Protein AF-A0AAV0QSY6-F1 (afdb_monomer)

Radius of gyration: 33.74 Å; Cα contacts (8 Å, |Δi|>4): 47; chains: 1; bounding box: 99×54×104 Å

Structure (mmCIF, N/CA/C/O backbone):
data_AF-A0AAV0QSY6-F1
#
_entry.id   AF-A0AAV0QSY6-F1
#
loop_
_atom_site.group_PDB
_atom_site.id
_atom_site.type_symbol
_atom_site.label_atom_id
_atom_site.label_alt_id
_atom_site.label_comp_id
_atom_site.label_asym_id
_atom_site.label_entity_id
_atom_site.label_seq_id
_atom_site.pdbx_PDB_ins_code
_atom_site.Cartn_x
_atom_site.Cartn_y
_atom_site.Cartn_z
_atom_site.occupancy
_atom_site.B_iso_or_equiv
_atom_site.auth_seq_id
_atom_site.auth_comp_id
_atom_site.auth_asym_id
_atom_site.auth_atom_id
_atom_site.pdbx_PDB_model_num
ATOM 1 N N . ARG A 1 1 ? 45.189 29.441 13.895 1.00 45.97 1 ARG A N 1
ATOM 2 C CA . ARG A 1 1 ? 44.324 30.579 13.494 1.00 45.97 1 ARG A CA 1
ATOM 3 C C . ARG A 1 1 ? 44.178 30.571 11.975 1.00 45.97 1 ARG A C 1
ATOM 5 O O . ARG A 1 1 ? 44.891 31.308 11.322 1.00 45.97 1 ARG A O 1
ATOM 12 N N . ILE A 1 2 ? 43.287 29.742 11.427 1.00 38.53 2 ILE A N 1
ATOM 13 C CA . ILE A 1 2 ? 42.734 29.913 10.075 1.00 38.53 2 ILE A CA 1
ATOM 14 C C . ILE A 1 2 ? 41.266 29.503 10.192 1.00 38.53 2 ILE A C 1
ATOM 16 O O . ILE A 1 2 ? 40.951 28.345 10.442 1.00 38.53 2 ILE A O 1
ATOM 20 N N . ARG A 1 3 ? 40.391 30.505 10.147 1.00 40.16 3 ARG A N 1
ATOM 21 C CA . ARG A 1 3 ? 38.952 30.345 9.957 1.00 40.16 3 ARG A CA 1
ATOM 22 C C . ARG A 1 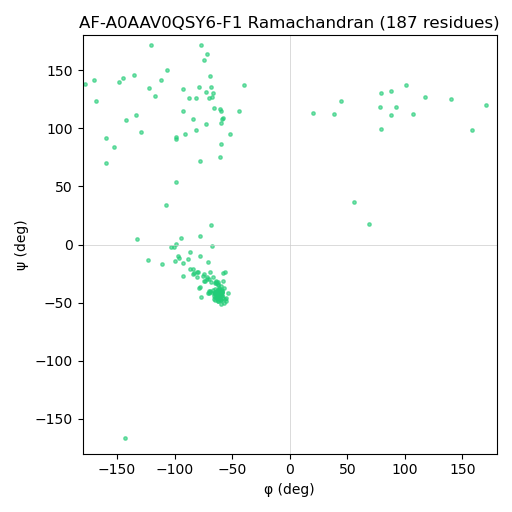3 ? 38.748 30.182 8.455 1.00 40.16 3 ARG A C 1
ATOM 24 O O . ARG A 1 3 ? 39.190 31.056 7.717 1.00 40.16 3 ARG A O 1
ATOM 31 N N . SER A 1 4 ? 38.077 29.125 8.019 1.00 37.97 4 SER A N 1
ATOM 32 C CA . SER A 1 4 ? 37.415 29.136 6.717 1.00 37.97 4 SER A CA 1
ATOM 33 C C . SER A 1 4 ? 36.016 28.574 6.897 1.00 37.97 4 SER A C 1
ATOM 35 O O . SER A 1 4 ? 35.832 27.418 7.271 1.00 37.97 4 SER A O 1
ATOM 37 N N . SER A 1 5 ? 35.047 29.467 6.745 1.00 38.69 5 SER A N 1
ATOM 38 C CA . SER A 1 5 ? 33.622 29.193 6.793 1.00 38.69 5 SER A CA 1
ATOM 39 C C . SER A 1 5 ? 33.211 28.350 5.591 1.00 38.69 5 SER A C 1
ATOM 41 O O . SER A 1 5 ? 33.415 28.768 4.456 1.00 38.69 5 SER A O 1
ATOM 43 N N . VAL A 1 6 ? 32.539 27.227 5.833 1.00 38.81 6 VAL A N 1
ATOM 44 C CA . VAL A 1 6 ? 31.631 26.632 4.847 1.00 38.81 6 VAL A CA 1
ATOM 45 C C . VAL A 1 6 ? 30.227 27.069 5.246 1.00 38.81 6 VAL A C 1
ATOM 47 O O . VAL A 1 6 ? 29.586 26.462 6.097 1.00 38.81 6 VAL A O 1
ATOM 50 N N . VAL A 1 7 ? 29.780 28.188 4.674 1.00 40.38 7 VAL A N 1
ATOM 51 C CA . VAL A 1 7 ? 28.363 28.557 4.641 1.00 40.38 7 VAL A CA 1
ATOM 52 C C . VAL A 1 7 ? 27.814 27.970 3.347 1.00 40.38 7 VAL A C 1
ATOM 54 O O . VAL A 1 7 ? 27.953 28.570 2.285 1.00 40.38 7 VAL A O 1
ATOM 57 N N . ALA A 1 8 ? 27.232 26.776 3.417 1.00 39.66 8 ALA A N 1
ATOM 58 C CA . ALA A 1 8 ? 26.375 26.287 2.347 1.00 39.66 8 ALA A CA 1
ATOM 59 C C . ALA A 1 8 ? 24.991 26.909 2.556 1.00 39.66 8 ALA A C 1
ATOM 61 O O . ALA A 1 8 ? 24.211 26.489 3.409 1.00 39.66 8 ALA A O 1
ATOM 62 N N . VAL A 1 9 ? 24.745 27.985 1.814 1.00 41.19 9 VAL A N 1
ATOM 63 C CA . VAL A 1 9 ? 23.447 28.643 1.687 1.00 41.19 9 VAL A CA 1
ATOM 64 C C . VAL A 1 9 ? 22.455 27.630 1.120 1.00 41.19 9 VAL A C 1
ATOM 66 O O . VAL A 1 9 ? 22.595 27.188 -0.020 1.00 41.19 9 VAL A O 1
ATOM 69 N N . LEU A 1 10 ? 21.445 27.278 1.919 1.00 43.09 10 LEU A N 1
ATOM 70 C CA . LEU A 1 10 ? 20.215 26.681 1.415 1.00 43.09 10 LEU A CA 1
ATOM 71 C C . LEU A 1 10 ? 19.604 27.656 0.406 1.00 43.09 10 LEU A C 1
ATOM 73 O O . LEU A 1 10 ? 19.107 28.716 0.784 1.00 43.09 10 LEU A O 1
ATOM 77 N N . SER A 1 11 ? 19.651 27.300 -0.874 1.00 38.78 11 SER A N 1
ATOM 78 C CA . SER A 1 11 ? 18.829 27.956 -1.887 1.00 38.78 11 SER A CA 1
ATOM 79 C C . SER A 1 11 ? 17.468 27.251 -1.944 1.00 38.78 11 SER A C 1
ATOM 81 O O . SER A 1 11 ? 17.439 26.028 -2.094 1.00 38.78 11 SER A O 1
ATOM 83 N N . PRO A 1 12 ? 16.344 27.976 -1.808 1.00 47.22 12 PRO A N 1
ATOM 84 C CA . PRO A 1 12 ? 15.006 27.408 -1.933 1.00 47.22 12 PRO A CA 1
ATOM 85 C C . PRO A 1 12 ? 14.742 26.935 -3.366 1.00 47.22 12 PRO A C 1
ATOM 87 O O . PRO A 1 12 ? 14.942 27.685 -4.321 1.00 47.22 12 PRO A O 1
ATOM 90 N N . VAL A 1 13 ? 14.265 25.700 -3.517 1.00 45.66 13 VAL A N 1
ATOM 91 C CA . VAL A 1 13 ? 13.789 25.175 -4.802 1.00 45.66 13 VAL A CA 1
ATOM 92 C C . VAL A 1 13 ? 12.469 25.882 -5.165 1.00 45.66 13 VAL A C 1
ATOM 94 O O . VAL A 1 13 ? 11.553 25.900 -4.341 1.00 45.66 13 VAL A O 1
ATOM 97 N N . PRO A 1 14 ? 12.344 26.494 -6.358 1.00 43.00 14 PRO A N 1
ATOM 98 C CA . PRO A 1 14 ? 11.154 27.247 -6.749 1.00 43.00 14 PRO A CA 1
ATOM 99 C C . PRO A 1 14 ? 9.949 26.336 -7.048 1.00 43.00 14 PRO A C 1
ATOM 101 O O . PRO A 1 14 ? 10.029 25.399 -7.841 1.00 43.00 14 PRO A O 1
ATOM 104 N N . ALA A 1 15 ? 8.799 26.678 -6.461 1.00 52.50 15 ALA A N 1
ATOM 105 C CA . ALA A 1 15 ? 7.538 25.923 -6.448 1.00 52.50 15 ALA A CA 1
ATOM 106 C C . ALA A 1 15 ? 6.786 25.802 -7.799 1.00 52.50 15 ALA A C 1
ATOM 108 O O . ALA A 1 15 ? 5.607 25.464 -7.816 1.00 52.50 15 ALA A O 1
ATOM 109 N N . HIS A 1 16 ? 7.433 26.058 -8.941 1.00 42.91 16 HIS A N 1
ATOM 110 C CA . HIS A 1 16 ? 6.800 25.957 -10.267 1.00 42.91 16 HIS A CA 1
ATOM 111 C C . HIS A 1 16 ? 7.136 24.644 -11.005 1.00 42.91 16 HIS A C 1
ATOM 113 O O . HIS A 1 16 ? 6.471 24.284 -11.974 1.00 42.91 16 HIS A O 1
ATOM 119 N N . ILE A 1 17 ? 8.142 23.890 -10.545 1.00 46.03 17 ILE A N 1
ATOM 120 C CA . ILE A 1 17 ? 8.562 22.627 -11.186 1.00 46.03 17 ILE A CA 1
ATOM 121 C C . ILE A 1 17 ? 7.705 21.430 -10.724 1.00 46.03 17 ILE A C 1
ATOM 123 O O . ILE A 1 17 ? 7.573 20.445 -11.451 1.00 46.03 17 ILE A O 1
ATOM 127 N N . GLU A 1 18 ? 7.041 21.525 -9.568 1.00 45.75 18 GLU A N 1
ATOM 128 C CA . GLU A 1 18 ? 6.215 20.436 -9.021 1.00 45.75 18 GLU A CA 1
ATOM 129 C C . GLU A 1 18 ? 4.879 20.269 -9.775 1.00 45.75 18 GLU A C 1
ATOM 131 O O . GLU A 1 18 ? 4.398 19.153 -9.961 1.00 45.75 18 GLU A O 1
ATOM 136 N N . GLN A 1 19 ? 4.306 21.358 -10.307 1.00 41.75 19 GLN A N 1
ATOM 137 C CA . GLN A 1 19 ? 3.017 21.309 -11.013 1.00 41.75 19 GLN A CA 1
ATOM 138 C C . GLN A 1 19 ? 3.131 20.681 -12.419 1.00 41.75 19 GLN A C 1
ATOM 140 O O . GLN A 1 19 ? 2.171 20.101 -12.928 1.00 41.75 19 GLN A O 1
ATOM 145 N N . GLN A 1 20 ? 4.316 20.740 -13.041 1.00 36.66 20 GLN A N 1
ATOM 146 C CA . GLN A 1 20 ? 4.575 20.133 -14.354 1.00 36.66 20 GLN A CA 1
ATOM 147 C C . GLN A 1 20 ? 4.859 18.626 -14.279 1.00 36.66 20 GLN A C 1
ATOM 149 O O . GLN A 1 20 ? 4.593 17.905 -15.241 1.00 36.66 20 GLN A O 1
ATOM 154 N N . ARG A 1 21 ? 5.313 18.116 -13.126 1.00 43.03 21 ARG A N 1
ATOM 155 C CA . ARG A 1 21 ? 5.517 16.671 -12.912 1.00 43.03 21 ARG A CA 1
ATOM 156 C C . ARG A 1 21 ? 4.202 15.901 -12.795 1.00 43.03 21 ARG A C 1
ATOM 158 O O . ARG A 1 21 ? 4.147 14.739 -13.185 1.00 43.03 21 ARG A O 1
ATOM 165 N N . GLN A 1 22 ? 3.136 16.556 -12.333 1.00 41.12 22 GLN A N 1
ATOM 166 C CA . GLN A 1 22 ? 1.830 15.920 -12.155 1.00 41.12 22 GLN A CA 1
ATOM 167 C C . GLN A 1 22 ? 1.000 15.853 -13.450 1.00 41.12 22 GLN A C 1
ATOM 169 O O . GLN A 1 22 ? 0.175 14.958 -13.590 1.00 41.12 22 GLN A O 1
ATOM 174 N N . CYS A 1 23 ? 1.245 16.745 -14.421 1.00 32.78 23 CYS A N 1
ATOM 175 C CA . CYS A 1 23 ? 0.519 16.750 -15.700 1.00 32.78 23 CYS A CA 1
ATOM 176 C C . CYS A 1 23 ? 1.196 15.942 -16.823 1.00 32.78 23 CYS A C 1
ATOM 178 O O . CYS A 1 23 ? 0.495 15.445 -17.704 1.00 32.78 23 CYS A O 1
ATOM 180 N N . SER A 1 24 ? 2.526 15.779 -16.815 1.00 32.78 24 SER A N 1
ATOM 181 C CA . SER A 1 24 ? 3.231 15.091 -17.915 1.00 32.78 24 SER A CA 1
ATOM 182 C C . SER A 1 24 ? 3.179 13.562 -17.856 1.00 32.78 24 SER A C 1
ATOM 184 O O . SER A 1 24 ? 3.280 12.925 -18.901 1.00 32.78 24 SER A O 1
ATOM 186 N N . CYS A 1 25 ? 2.966 12.948 -16.686 1.00 31.86 25 CYS A N 1
ATOM 187 C CA . CYS A 1 25 ? 2.824 11.485 -16.609 1.00 31.86 25 CYS A CA 1
ATOM 188 C C . CYS A 1 25 ? 1.519 10.976 -17.245 1.00 31.86 25 CYS A C 1
ATOM 190 O O . CYS A 1 25 ? 1.458 9.831 -17.679 1.00 31.86 25 CYS A O 1
ATOM 192 N N . SER A 1 26 ? 0.491 11.822 -17.343 1.00 36.53 26 SER A N 1
ATOM 193 C CA . SER A 1 26 ? -0.851 11.392 -17.746 1.00 36.53 26 SER A CA 1
ATOM 194 C C . SER A 1 26 ? -1.090 11.367 -19.262 1.00 36.53 26 SER A C 1
ATOM 196 O O . SER A 1 26 ? -2.157 10.932 -19.676 1.00 36.53 26 SER A O 1
ATOM 198 N N . ARG A 1 27 ? -0.155 11.847 -20.104 1.00 35.41 27 ARG A N 1
ATOM 199 C CA . ARG A 1 27 ? -0.394 11.993 -21.562 1.00 35.41 27 ARG A CA 1
ATOM 200 C C . ARG A 1 27 ? 0.377 11.050 -22.489 1.00 35.41 27 ARG A C 1
ATOM 202 O O . ARG A 1 27 ? -0.047 10.915 -23.628 1.00 35.41 27 ARG A O 1
ATOM 209 N N . SER A 1 28 ? 1.451 10.391 -22.050 1.00 34.25 28 SER A N 1
ATOM 210 C CA . SER A 1 28 ? 2.259 9.527 -22.944 1.00 34.25 28 SER A CA 1
ATOM 211 C C . SER A 1 28 ? 2.037 8.021 -22.779 1.00 34.25 28 SER A C 1
ATOM 213 O O . SER A 1 28 ? 2.624 7.246 -23.521 1.00 34.25 28 SER A O 1
ATOM 215 N N . LEU A 1 29 ? 1.188 7.588 -21.847 1.00 43.16 29 LEU A N 1
ATOM 216 C CA . LEU A 1 29 ? 0.913 6.170 -21.561 1.00 43.16 29 LEU A CA 1
ATOM 217 C C . LEU A 1 29 ? -0.476 5.742 -22.065 1.00 43.16 29 LEU A C 1
ATOM 219 O O . LEU A 1 29 ? -1.173 4.962 -21.426 1.00 43.16 29 LEU A O 1
ATOM 223 N N . GLY A 1 30 ? -0.906 6.318 -23.188 1.00 38.16 30 GLY A N 1
ATOM 224 C CA . GLY A 1 30 ? -2.287 6.229 -23.652 1.00 38.16 30 GLY A CA 1
ATOM 225 C C . GLY A 1 30 ? -2.651 5.011 -24.497 1.00 38.16 30 GLY A C 1
ATOM 226 O O . GLY A 1 30 ? -3.834 4.729 -24.576 1.00 38.16 30 GLY A O 1
ATOM 227 N N . GLU A 1 31 ? -1.713 4.299 -25.135 1.00 43.22 31 GLU A N 1
ATOM 228 C CA . GLU A 1 31 ? -2.116 3.514 -26.324 1.00 43.22 31 GLU A CA 1
ATOM 229 C C . GLU A 1 31 ? -1.623 2.055 -26.399 1.00 43.22 31 GLU A C 1
ATOM 231 O O . GLU A 1 31 ? -1.940 1.379 -27.369 1.00 43.22 31 GLU A O 1
ATOM 236 N N . ASP A 1 32 ? -0.939 1.513 -25.380 1.00 44.59 32 ASP A N 1
ATOM 237 C CA . ASP A 1 32 ? -0.440 0.115 -25.434 1.00 44.59 32 ASP A CA 1
ATOM 238 C C . ASP A 1 32 ? -0.931 -0.799 -24.287 1.00 44.59 32 ASP A C 1
ATOM 240 O O . ASP A 1 32 ? -0.853 -2.027 -24.357 1.00 44.59 32 ASP A O 1
ATOM 244 N N . TRP A 1 33 ? -1.505 -0.235 -23.218 1.00 42.28 33 TRP A N 1
ATOM 245 C CA . TRP A 1 33 ? -1.900 -1.018 -22.036 1.00 42.28 33 TRP A CA 1
ATOM 246 C C . TRP A 1 33 ? -3.282 -1.693 -22.166 1.00 42.28 33 TRP A C 1
ATOM 248 O O . TRP A 1 33 ? -3.511 -2.741 -21.552 1.00 42.28 33 TRP A O 1
ATOM 258 N N . GLU A 1 34 ? -4.188 -1.156 -22.995 1.00 43.25 34 GLU A N 1
ATOM 259 C CA . GLU A 1 34 ? -5.492 -1.781 -23.283 1.00 43.25 34 GLU A CA 1
ATOM 260 C C . GLU A 1 34 ? -5.332 -3.072 -24.104 1.00 43.25 34 GLU A C 1
ATOM 262 O O . GLU A 1 34 ? -5.956 -4.084 -23.781 1.00 43.25 34 GLU A O 1
ATOM 267 N N . SER A 1 35 ? -4.414 -3.092 -25.079 1.00 37.94 35 SER A N 1
ATOM 268 C CA . SER A 1 35 ? -4.101 -4.286 -25.886 1.00 37.94 35 SER A CA 1
ATOM 269 C C . SER A 1 35 ? -3.541 -5.438 -25.052 1.00 37.94 35 SER A C 1
ATOM 271 O O . SER A 1 35 ? -3.835 -6.607 -25.307 1.00 37.94 35 SER A O 1
ATOM 273 N N . ARG A 1 36 ? -2.755 -5.127 -24.018 1.00 44.03 36 ARG A N 1
ATOM 274 C CA . ARG A 1 36 ? -2.167 -6.138 -23.127 1.00 44.03 36 ARG A CA 1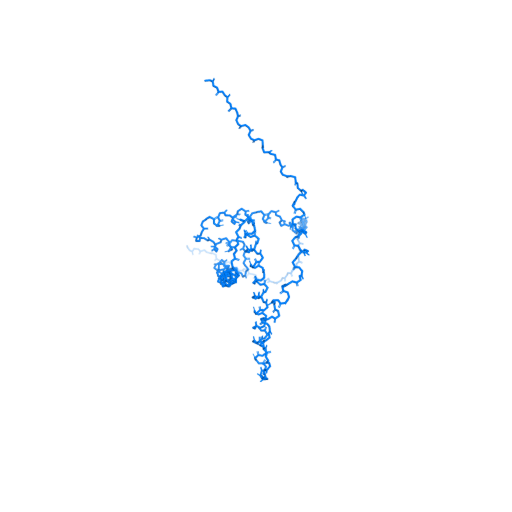
ATOM 275 C C . ARG A 1 36 ? -3.154 -6.635 -22.066 1.00 44.03 36 ARG A C 1
ATOM 277 O O . ARG A 1 36 ? -3.076 -7.789 -21.656 1.00 44.03 36 ARG A O 1
ATOM 284 N N . SER A 1 37 ? -4.116 -5.792 -21.687 1.00 42.97 37 SER A N 1
ATOM 285 C CA . SER A 1 37 ? -5.226 -6.150 -20.791 1.00 42.97 37 SER A CA 1
ATOM 286 C C . SER A 1 37 ? -6.251 -7.069 -21.464 1.00 42.97 37 SER A C 1
ATOM 288 O O . SER A 1 37 ? -6.844 -7.914 -20.797 1.00 42.97 37 SER A O 1
ATOM 290 N N . PHE A 1 38 ? -6.424 -6.965 -22.787 1.00 32.88 38 PHE A N 1
ATOM 291 C CA . PHE A 1 38 ? -7.363 -7.803 -23.543 1.00 32.88 38 PHE A CA 1
ATOM 292 C C . PHE A 1 38 ? -6.988 -9.295 -23.505 1.00 32.88 38 PHE A C 1
ATOM 294 O O . PHE A 1 38 ? -7.858 -10.158 -23.447 1.00 32.88 38 PHE A O 1
ATOM 301 N N . LYS A 1 39 ? -5.688 -9.614 -23.442 1.00 37.09 39 LYS A N 1
ATOM 302 C CA . LYS A 1 39 ? -5.190 -10.997 -23.526 1.00 37.09 39 LYS A CA 1
ATOM 303 C C . LYS A 1 39 ? -5.343 -11.824 -22.244 1.00 37.09 39 LYS A C 1
ATOM 305 O O . LYS A 1 39 ? -5.138 -13.031 -22.283 1.00 37.09 39 LYS A O 1
ATOM 310 N N . ILE A 1 40 ? -5.704 -11.196 -21.124 1.00 43.81 40 ILE A N 1
ATOM 311 C CA . ILE A 1 40 ? -5.978 -11.888 -19.850 1.00 43.81 40 ILE A CA 1
ATOM 312 C C . ILE A 1 40 ? -7.488 -12.143 -19.657 1.00 43.81 40 ILE A C 1
ATOM 314 O O . ILE A 1 40 ? -7.870 -12.939 -18.809 1.00 43.81 40 ILE A O 1
ATOM 318 N N . ARG A 1 41 ? -8.357 -11.534 -20.478 1.00 44.91 41 ARG A N 1
ATOM 319 C CA . ARG A 1 41 ? -9.818 -11.513 -20.278 1.00 44.91 41 ARG A CA 1
ATOM 320 C C . ARG A 1 41 ? -10.614 -12.512 -21.135 1.00 44.91 41 ARG A C 1
ATOM 322 O O . ARG A 1 41 ? -11.826 -12.604 -20.985 1.00 44.91 41 ARG A O 1
ATOM 329 N N . GLU A 1 42 ? -9.972 -13.278 -22.012 1.00 38.97 42 GLU A N 1
ATOM 330 C CA . GLU A 1 42 ? -10.652 -14.163 -22.976 1.00 38.97 42 GLU A CA 1
ATOM 331 C C . GLU A 1 4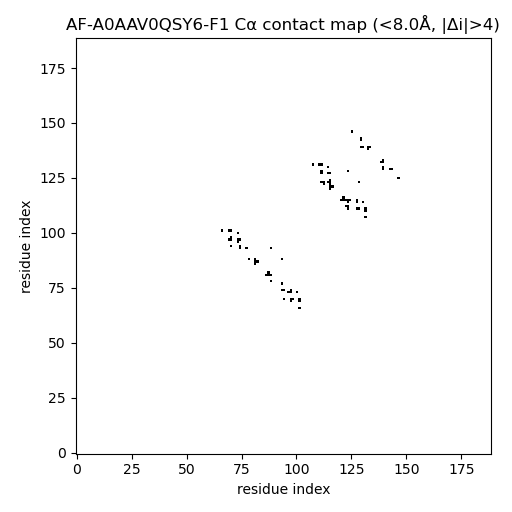2 ? -10.711 -15.632 -22.511 1.00 38.97 42 GLU A C 1
ATOM 333 O O . GLU A 1 42 ? -10.257 -16.536 -23.208 1.00 38.97 42 GLU A O 1
ATOM 338 N N . SER A 1 43 ? -11.220 -15.897 -21.304 1.00 32.47 43 SER A N 1
ATOM 339 C CA . SER A 1 43 ? -11.555 -17.262 -20.849 1.00 32.47 43 SER A CA 1
ATOM 340 C C . SER A 1 43 ? -12.554 -17.228 -19.687 1.00 32.47 43 SER A C 1
ATOM 342 O O . SER A 1 43 ? -12.194 -17.525 -18.554 1.00 32.47 43 SER A O 1
ATOM 344 N N . ALA A 1 44 ? -13.803 -16.845 -19.948 1.00 41.22 44 ALA A N 1
ATOM 345 C CA . ALA A 1 44 ? -14.912 -17.106 -19.028 1.00 41.22 44 ALA A CA 1
ATOM 346 C C . ALA A 1 44 ? -16.222 -17.197 -19.828 1.00 41.22 44 ALA A C 1
ATOM 348 O O . ALA A 1 44 ? -16.933 -16.207 -19.998 1.00 41.22 44 ALA A O 1
ATOM 349 N N . GLU A 1 45 ? -16.502 -18.381 -20.377 1.00 47.72 45 GLU A N 1
ATOM 350 C CA . GLU A 1 45 ? -17.823 -18.719 -20.911 1.00 47.72 45 GLU A CA 1
ATOM 351 C C . GLU A 1 45 ? -18.671 -19.404 -19.826 1.00 47.72 45 GLU A C 1
ATOM 353 O O . GLU A 1 45 ? -18.323 -20.465 -19.321 1.00 47.72 45 GLU A O 1
ATOM 358 N N . MET A 1 46 ? -19.744 -18.700 -19.464 1.00 49.47 46 MET A N 1
ATOM 359 C CA . MET A 1 46 ? -21.130 -19.096 -19.168 1.00 49.47 46 MET A CA 1
ATOM 360 C C . MET A 1 46 ? -21.454 -20.564 -18.807 1.00 49.47 46 MET A C 1
ATOM 362 O O . MET A 1 46 ? -21.516 -21.415 -19.690 1.00 49.47 46 MET A O 1
ATOM 366 N N . GLU A 1 47 ? -21.877 -20.803 -17.557 1.00 46.84 47 GLU A N 1
ATOM 367 C CA . GLU A 1 47 ? -22.822 -21.882 -17.216 1.00 46.84 47 GLU A CA 1
ATOM 368 C C . GLU A 1 47 ? -23.918 -21.412 -16.238 1.00 46.84 47 GLU A C 1
ATOM 370 O O . GLU A 1 47 ? -23.721 -20.532 -15.403 1.00 46.84 47 GLU A O 1
ATOM 375 N N . ASP A 1 48 ? -25.106 -21.990 -16.434 1.00 47.19 48 ASP A N 1
ATOM 376 C CA . ASP A 1 48 ? -26.395 -21.742 -15.779 1.00 47.19 48 ASP A CA 1
ATOM 377 C C . ASP A 1 48 ? -26.486 -22.411 -14.388 1.00 47.19 48 ASP A C 1
ATOM 379 O O . ASP A 1 48 ? -26.265 -23.618 -14.277 1.00 47.19 48 ASP A O 1
ATOM 383 N N . GLY A 1 49 ? -26.990 -21.696 -13.368 1.00 44.41 49 GLY A N 1
ATOM 384 C CA . GLY A 1 49 ? -27.781 -22.326 -12.296 1.00 44.41 49 GLY A CA 1
ATOM 385 C C . GLY A 1 49 ? -27.573 -21.872 -10.839 1.00 44.41 49 GLY A C 1
ATOM 386 O O . GLY A 1 49 ? -26.527 -22.078 -10.250 1.00 44.41 49 GLY A O 1
ATOM 387 N N . ASN A 1 50 ? -28.693 -21.478 -10.208 1.00 43.88 50 ASN A N 1
ATOM 388 C CA . ASN A 1 50 ? -28.974 -21.386 -8.759 1.00 43.88 50 ASN A CA 1
ATOM 389 C C . ASN A 1 50 ? -28.695 -20.032 -8.059 1.00 43.88 50 ASN A C 1
ATOM 391 O O . ASN A 1 50 ? -27.576 -19.561 -7.941 1.00 43.88 50 ASN A O 1
ATOM 395 N N . GLY A 1 51 ? -29.745 -19.409 -7.509 1.00 54.50 51 GLY A N 1
ATOM 396 C CA . GLY A 1 51 ? -29.739 -18.023 -7.006 1.00 54.50 51 GLY A CA 1
ATOM 397 C C . GLY A 1 51 ? -28.890 -17.709 -5.762 1.00 54.50 51 GLY A C 1
ATOM 398 O O . GLY A 1 51 ? -28.859 -16.555 -5.358 1.00 54.50 51 GLY A O 1
ATOM 399 N N . SER A 1 52 ? -28.203 -18.684 -5.158 1.00 57.88 52 SER A N 1
ATOM 400 C CA . SER A 1 52 ? -27.153 -18.444 -4.146 1.00 57.88 52 SER A CA 1
ATOM 401 C C . SER A 1 52 ? -25.747 -18.357 -4.750 1.00 57.88 52 SER A C 1
ATOM 403 O O . SER A 1 52 ? -24.812 -17.931 -4.081 1.00 57.88 52 SER A O 1
ATOM 405 N N . ASP A 1 53 ? -25.600 -18.819 -5.990 1.00 57.06 53 ASP A N 1
ATOM 406 C CA . ASP A 1 53 ? -24.359 -18.814 -6.761 1.00 57.06 53 ASP A CA 1
ATOM 407 C C . ASP A 1 53 ? -24.095 -17.414 -7.326 1.00 57.06 53 ASP A C 1
ATOM 409 O O . ASP A 1 53 ? -22.987 -16.907 -7.253 1.00 57.06 53 ASP A O 1
ATOM 413 N N . LEU A 1 54 ? -25.157 -16.708 -7.731 1.00 58.19 54 LEU A N 1
ATOM 414 C CA . LEU A 1 54 ? -25.076 -15.347 -8.270 1.00 58.19 54 LEU A CA 1
ATOM 415 C C . LEU A 1 54 ? -24.444 -14.326 -7.303 1.00 58.19 54 LEU A C 1
ATOM 417 O O . LEU A 1 54 ? -23.639 -13.514 -7.742 1.00 58.19 54 LEU A O 1
ATOM 421 N N . GLU A 1 55 ? -24.760 -14.363 -6.001 1.00 65.12 55 GLU A N 1
ATOM 422 C CA . GLU A 1 55 ? -24.153 -13.443 -5.012 1.00 65.12 55 GLU A CA 1
ATOM 423 C C . GLU A 1 55 ? -22.667 -13.748 -4.767 1.00 65.12 55 GLU A C 1
ATOM 425 O O . GLU A 1 55 ? -21.878 -12.857 -4.445 1.00 65.12 55 GLU A O 1
ATOM 430 N N . ARG A 1 56 ? -22.276 -15.017 -4.919 1.00 69.56 56 ARG A N 1
ATOM 431 C CA . ARG A 1 56 ? -20.891 -15.462 -4.771 1.00 69.56 56 ARG A CA 1
ATOM 432 C C . ARG A 1 56 ? -20.066 -15.105 -6.004 1.00 69.56 56 ARG A C 1
ATOM 434 O O . ARG A 1 56 ? -18.993 -14.535 -5.847 1.00 69.56 56 ARG A O 1
ATOM 441 N N . GLU A 1 57 ? -20.605 -15.355 -7.192 1.00 67.88 57 GLU A N 1
ATOM 442 C CA . GLU A 1 57 ? -20.019 -14.965 -8.478 1.00 67.88 57 GLU A CA 1
ATOM 443 C C . GLU A 1 57 ? -19.882 -13.437 -8.598 1.00 67.88 57 GLU A C 1
ATOM 445 O O . GLU A 1 57 ? -18.859 -12.932 -9.059 1.00 67.88 57 GLU A O 1
ATOM 450 N N . GLU A 1 58 ? -20.861 -12.663 -8.114 1.00 69.88 58 GLU A N 1
ATOM 451 C CA . GLU A 1 58 ? -20.750 -11.200 -8.042 1.00 69.88 58 GLU A CA 1
ATOM 452 C C . GLU A 1 58 ? -19.647 -10.764 -7.061 1.00 69.88 58 GLU A C 1
ATOM 454 O O . GLU A 1 58 ? -18.854 -9.871 -7.369 1.00 69.88 58 GLU A O 1
ATOM 459 N N . GLY A 1 59 ? -19.544 -11.422 -5.901 1.00 74.25 59 GLY A N 1
ATOM 460 C CA . GLY A 1 59 ? -18.471 -11.192 -4.932 1.00 74.25 59 GLY A CA 1
ATOM 461 C C . GLY A 1 59 ? -17.077 -11.498 -5.490 1.00 74.25 59 GLY A C 1
ATOM 462 O O . GLY A 1 59 ? -16.148 -10.707 -5.293 1.00 74.25 59 GLY A O 1
ATOM 463 N N . ASP A 1 60 ? -16.945 -12.595 -6.233 1.00 79.56 60 ASP A N 1
ATOM 464 C CA . ASP A 1 60 ? -15.701 -12.994 -6.890 1.00 79.56 60 ASP A CA 1
ATOM 465 C C . ASP A 1 60 ? -15.355 -12.027 -8.038 1.00 79.56 60 ASP A C 1
ATOM 467 O O . ASP A 1 60 ? -14.222 -11.545 -8.110 1.00 79.56 60 ASP A O 1
ATOM 471 N N . SER A 1 61 ? -16.342 -11.597 -8.833 1.00 86.19 61 SER A N 1
ATOM 472 C CA . SER A 1 61 ? -16.169 -10.580 -9.882 1.00 86.19 61 SER A CA 1
ATOM 473 C C . SER A 1 61 ? -15.697 -9.228 -9.329 1.00 86.19 61 SER A C 1
ATOM 475 O O . SER A 1 61 ? -14.774 -8.597 -9.862 1.00 86.19 61 SER A O 1
ATOM 477 N N . VAL A 1 62 ? -16.278 -8.778 -8.213 1.00 90.50 62 VAL A N 1
ATOM 478 C CA . VAL A 1 62 ? -15.837 -7.561 -7.516 1.00 90.50 62 VAL A CA 1
ATOM 479 C C . VAL A 1 62 ? -14.422 -7.746 -6.962 1.00 90.50 62 VAL A C 1
ATOM 481 O O . VAL A 1 62 ? -13.587 -6.844 -7.092 1.00 90.50 62 VAL A O 1
ATOM 484 N N . GLY A 1 63 ? -14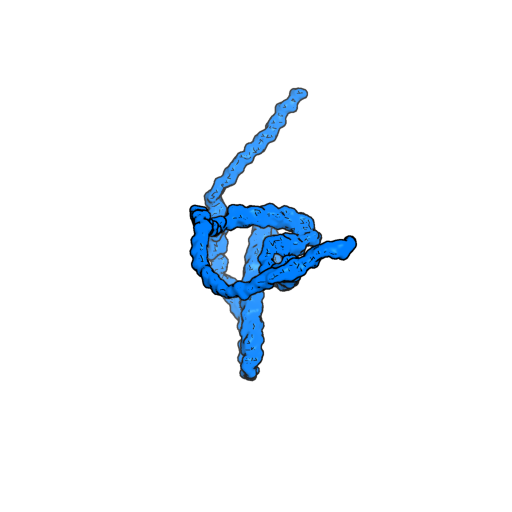.119 -8.911 -6.387 1.00 90.06 63 GLY A N 1
ATOM 485 C CA . GLY A 1 63 ? -12.789 -9.254 -5.885 1.00 90.06 63 GLY A CA 1
ATOM 486 C C . GLY A 1 63 ? -11.708 -9.200 -6.968 1.00 90.06 63 GLY A C 1
ATOM 487 O O . GLY A 1 63 ? -10.634 -8.628 -6.748 1.00 90.06 63 GLY A O 1
ATOM 488 N N . GLU A 1 64 ? -12.002 -9.729 -8.153 1.00 91.12 64 GLU A N 1
ATOM 489 C CA . GLU A 1 64 ? -11.120 -9.667 -9.320 1.00 91.12 64 GLU A CA 1
ATOM 490 C C . GLU A 1 64 ? -10.914 -8.235 -9.807 1.00 91.12 64 GLU A C 1
ATOM 492 O O . GLU A 1 64 ? -9.772 -7.808 -10.003 1.00 91.12 64 GLU A O 1
ATOM 497 N N . LEU A 1 65 ? -11.988 -7.447 -9.910 1.00 93.81 65 LEU A N 1
ATOM 498 C CA . LEU A 1 65 ? -11.895 -6.038 -10.288 1.00 93.81 65 LEU A CA 1
ATOM 499 C C . LEU A 1 65 ? -11.010 -5.247 -9.313 1.00 93.81 65 LEU A C 1
ATOM 501 O O . LEU A 1 65 ? -10.172 -4.448 -9.744 1.00 93.81 65 LEU A O 1
ATOM 505 N N . LEU A 1 66 ? -11.164 -5.459 -8.001 1.00 94.06 66 LEU A N 1
ATOM 506 C CA . LEU A 1 66 ? -10.318 -4.812 -6.996 1.00 94.06 66 LEU A CA 1
ATOM 507 C C . LEU A 1 66 ? -8.855 -5.233 -7.143 1.00 94.06 66 LEU A C 1
ATOM 509 O O . LEU A 1 66 ? -7.970 -4.376 -7.081 1.00 94.06 66 LEU A O 1
ATOM 513 N N . ARG A 1 67 ? -8.596 -6.526 -7.363 1.00 94.44 67 ARG A N 1
ATOM 514 C CA . ARG A 1 67 ? -7.240 -7.049 -7.570 1.00 94.44 67 ARG A CA 1
ATOM 515 C C . ARG A 1 67 ? -6.589 -6.431 -8.803 1.00 94.44 67 ARG A C 1
ATOM 517 O O . ARG A 1 67 ? -5.436 -6.006 -8.731 1.00 94.44 67 ARG A O 1
ATOM 524 N N . ASP A 1 68 ? -7.326 -6.307 -9.899 1.00 94.69 68 ASP A N 1
ATOM 525 C CA . ASP A 1 68 ? -6.844 -5.683 -11.131 1.00 94.69 68 ASP A CA 1
ATOM 526 C C . ASP A 1 68 ? -6.507 -4.203 -10.931 1.00 94.69 68 ASP A C 1
ATOM 528 O O . ASP A 1 68 ? -5.426 -3.744 -11.315 1.00 94.69 68 ASP A O 1
ATOM 532 N N . ARG A 1 69 ? -7.387 -3.446 -10.267 1.00 96.44 69 ARG A N 1
ATOM 533 C CA . ARG A 1 69 ? -7.130 -2.032 -9.949 1.00 96.44 69 ARG A CA 1
ATOM 534 C C . ARG A 1 69 ? -5.939 -1.864 -9.010 1.00 96.44 69 ARG A C 1
ATOM 536 O O . ARG A 1 69 ? -5.116 -0.972 -9.224 1.00 96.44 69 ARG A O 1
ATOM 543 N N . PHE A 1 70 ? -5.821 -2.732 -8.009 1.00 97.00 70 PHE A N 1
ATOM 544 C CA . PHE A 1 70 ? -4.683 -2.752 -7.099 1.00 97.00 70 PHE A CA 1
ATOM 545 C C . PHE A 1 70 ? -3.378 -3.028 -7.851 1.00 97.00 70 PHE A C 1
ATOM 547 O O . PHE A 1 70 ? -2.408 -2.289 -7.678 1.00 97.00 70 PHE A O 1
ATOM 554 N N . ARG A 1 71 ? -3.365 -4.032 -8.740 1.00 96.38 71 ARG A N 1
ATOM 555 C CA . ARG A 1 71 ? -2.202 -4.378 -9.569 1.00 96.38 71 ARG A CA 1
ATOM 556 C C . ARG A 1 71 ? -1.729 -3.181 -10.389 1.00 96.38 71 ARG A C 1
ATOM 558 O O . ARG A 1 71 ? -0.542 -2.870 -10.370 1.00 96.38 71 ARG A O 1
ATOM 565 N N . LEU A 1 72 ? -2.642 -2.467 -11.052 1.00 95.62 72 LEU A N 1
ATOM 566 C CA . LEU A 1 72 ? -2.294 -1.267 -11.825 1.00 95.62 72 LEU A CA 1
ATOM 567 C C . LEU A 1 72 ? -1.654 -0.175 -10.951 1.00 95.62 72 LEU A C 1
ATOM 569 O O . LEU A 1 72 ? -0.668 0.446 -11.353 1.00 95.62 72 LEU A O 1
ATOM 573 N N . SER A 1 73 ? -2.175 0.041 -9.740 1.00 97.75 73 SER A N 1
ATOM 574 C CA . SER A 1 73 ? -1.594 1.004 -8.799 1.00 97.75 73 SER A CA 1
ATOM 575 C C . SER A 1 73 ? -0.203 0.577 -8.320 1.00 97.75 73 SER A C 1
ATOM 577 O O . SER A 1 73 ? 0.717 1.398 -8.313 1.00 97.75 73 SER A O 1
ATOM 579 N N . ALA A 1 74 ? -0.023 -0.700 -7.976 1.00 97.50 74 ALA A N 1
ATOM 580 C CA . ALA A 1 74 ? 1.257 -1.245 -7.535 1.00 97.50 74 ALA A CA 1
ATOM 581 C C . ALA A 1 74 ? 2.328 -1.153 -8.635 1.00 97.50 74 ALA A C 1
ATOM 583 O O . ALA A 1 74 ? 3.427 -0.667 -8.366 1.00 97.50 74 ALA A O 1
ATOM 584 N N . ILE A 1 75 ? 1.991 -1.517 -9.879 1.00 96.62 75 ILE A N 1
ATOM 585 C CA . ILE A 1 75 ? 2.874 -1.361 -11.046 1.00 96.62 75 ILE A CA 1
ATOM 586 C C . ILE A 1 75 ? 3.322 0.097 -11.187 1.00 96.62 75 ILE A C 1
ATOM 588 O O . ILE A 1 75 ? 4.517 0.364 -11.289 1.00 96.62 75 ILE A O 1
ATOM 592 N N . SER A 1 76 ? 2.388 1.052 -11.118 1.00 97.06 76 SER A N 1
ATOM 593 C CA . SER A 1 76 ? 2.714 2.479 -11.236 1.00 97.06 76 SER A CA 1
ATOM 594 C C . SER A 1 76 ? 3.705 2.949 -10.162 1.00 97.06 76 SER A C 1
ATOM 596 O O . SER A 1 76 ? 4.631 3.708 -10.464 1.00 97.06 76 SER A O 1
ATOM 598 N N . ILE A 1 77 ? 3.565 2.466 -8.923 1.00 97.69 77 ILE A N 1
ATOM 599 C CA . ILE A 1 77 ? 4.509 2.764 -7.838 1.00 97.69 77 ILE A CA 1
ATOM 600 C C . ILE A 1 77 ? 5.880 2.147 -8.133 1.00 97.69 77 ILE A C 1
ATOM 602 O O . ILE A 1 77 ? 6.893 2.838 -8.008 1.00 97.69 77 ILE A O 1
ATOM 606 N N . VAL A 1 78 ? 5.923 0.876 -8.543 1.00 97.75 78 VAL A N 1
ATOM 607 C CA . VAL A 1 78 ? 7.171 0.166 -8.867 1.00 97.75 78 VAL A CA 1
ATOM 608 C C . VAL A 1 78 ? 7.919 0.876 -9.993 1.00 97.75 78 VAL A C 1
ATOM 610 O O . VAL A 1 78 ? 9.102 1.173 -9.842 1.00 97.75 78 VAL A O 1
ATOM 613 N N . GLU A 1 79 ? 7.236 1.239 -11.077 1.00 95.12 79 GLU A N 1
ATOM 614 C CA . GLU A 1 79 ? 7.838 1.975 -12.190 1.00 95.12 79 GLU A CA 1
ATOM 615 C C . GLU A 1 79 ? 8.337 3.362 -11.782 1.00 95.12 79 GLU A C 1
ATOM 617 O O . GLU A 1 79 ? 9.402 3.796 -12.225 1.00 95.12 79 GLU A O 1
ATOM 622 N N . ALA A 1 80 ? 7.588 4.080 -10.940 1.00 97.06 80 ALA A N 1
ATOM 623 C CA . ALA A 1 80 ? 8.021 5.380 -10.439 1.00 97.06 80 ALA A CA 1
ATOM 624 C C . ALA A 1 80 ? 9.312 5.260 -9.613 1.00 97.06 80 ALA A C 1
ATOM 626 O O . ALA A 1 80 ? 10.206 6.100 -9.743 1.00 97.06 80 ALA A O 1
ATOM 627 N N . GLN A 1 81 ? 9.443 4.201 -8.805 1.00 97.31 81 GLN A N 1
ATOM 628 C CA . GLN A 1 81 ? 10.681 3.920 -8.076 1.00 97.31 81 GLN A CA 1
ATOM 629 C C . GLN A 1 81 ? 11.812 3.474 -9.010 1.00 97.31 81 GLN A C 1
ATOM 631 O O . GLN A 1 81 ? 12.933 3.950 -8.856 1.00 97.31 81 GLN A O 1
ATOM 636 N N . ALA A 1 82 ? 11.535 2.623 -9.997 1.00 96.31 82 ALA A N 1
ATOM 637 C CA . ALA A 1 82 ? 12.505 2.175 -10.996 1.00 96.31 82 ALA A CA 1
ATOM 638 C C . ALA A 1 82 ? 13.122 3.372 -11.743 1.00 96.31 82 ALA A C 1
ATOM 640 O O . ALA A 1 82 ? 14.338 3.554 -11.746 1.00 96.31 82 ALA A O 1
ATOM 641 N N . LYS A 1 83 ? 12.268 4.278 -12.242 1.00 96.50 83 LYS A N 1
ATOM 642 C CA . LYS A 1 83 ? 12.669 5.522 -12.922 1.00 96.50 83 LYS A CA 1
ATOM 643 C C . LYS A 1 83 ? 13.477 6.448 -12.015 1.00 96.50 83 LYS A C 1
ATOM 645 O O . LYS A 1 83 ? 14.480 6.997 -12.451 1.00 96.50 83 LYS A O 1
ATOM 650 N N . LYS A 1 84 ? 13.066 6.619 -10.753 1.00 97.69 84 LYS A N 1
ATOM 651 C CA . LYS A 1 84 ? 13.777 7.472 -9.783 1.00 97.69 84 LYS A CA 1
ATOM 652 C C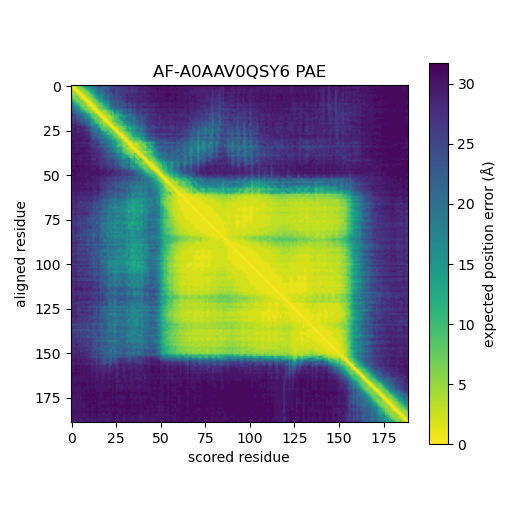 . LYS A 1 84 ? 15.195 6.974 -9.489 1.00 97.69 84 LYS A C 1
ATOM 654 O O . LYS A 1 84 ? 16.062 7.791 -9.198 1.00 97.69 84 LYS A O 1
ATOM 659 N N . ASN A 1 85 ? 15.403 5.661 -9.523 1.00 97.00 85 ASN A N 1
ATOM 660 C CA . ASN A 1 85 ? 16.694 5.040 -9.239 1.00 97.00 85 ASN A CA 1
ATOM 661 C C . ASN A 1 85 ? 17.481 4.678 -10.509 1.00 97.00 85 ASN A C 1
ATOM 663 O O . ASN A 1 85 ? 18.570 4.133 -10.382 1.00 97.00 85 ASN A O 1
ATOM 667 N N . GLU A 1 86 ? 16.944 4.966 -11.701 1.00 96.75 86 GLU A N 1
ATOM 668 C CA . GLU A 1 86 ? 17.534 4.598 -12.999 1.00 96.75 86 GLU A CA 1
ATOM 669 C C . GLU A 1 86 ? 17.801 3.083 -13.129 1.00 96.75 86 GLU A C 1
ATOM 671 O O . GLU A 1 86 ? 18.787 2.648 -13.720 1.00 96.75 86 GLU A O 1
ATOM 676 N N . ILE A 1 87 ? 16.904 2.266 -12.562 1.00 96.31 87 ILE A N 1
ATOM 677 C CA . ILE A 1 87 ? 16.967 0.798 -12.585 1.00 96.31 87 ILE A CA 1
ATOM 678 C C . ILE A 1 87 ? 15.829 0.261 -13.453 1.00 96.31 87 ILE A C 1
ATOM 680 O O . ILE A 1 87 ? 14.706 0.755 -13.385 1.00 96.31 87 ILE A O 1
ATOM 684 N N . GLU A 1 88 ? 16.097 -0.788 -14.228 1.00 94.69 88 GLU A N 1
ATOM 685 C CA . GLU A 1 88 ? 15.073 -1.557 -14.937 1.00 94.69 88 GLU A CA 1
ATOM 686 C C . GLU A 1 88 ? 14.612 -2.750 -14.086 1.00 94.69 88 GLU A C 1
ATOM 688 O O . GLU A 1 88 ? 15.428 -3.474 -13.511 1.00 94.69 88 GLU A O 1
ATOM 693 N N . ILE A 1 89 ? 13.297 -2.957 -13.994 1.00 94.50 89 ILE A N 1
ATOM 694 C CA . ILE A 1 89 ? 12.688 -4.079 -13.270 1.00 94.50 89 ILE A CA 1
ATOM 695 C C . ILE A 1 89 ? 11.938 -4.934 -14.284 1.00 94.50 89 ILE A C 1
ATOM 697 O O . ILE A 1 89 ? 11.113 -4.424 -15.041 1.00 94.50 89 ILE A O 1
ATOM 701 N N . SER A 1 90 ? 12.212 -6.238 -14.295 1.00 96.50 90 SER A N 1
ATOM 702 C CA . SER A 1 90 ? 11.542 -7.159 -15.207 1.00 96.50 90 SER A CA 1
ATOM 703 C C . SER A 1 90 ? 10.064 -7.335 -14.849 1.00 96.50 90 SER A C 1
ATOM 705 O O . SER A 1 90 ? 9.673 -7.370 -13.681 1.00 96.50 90 SER A O 1
ATOM 707 N N . GLU A 1 91 ? 9.229 -7.495 -15.872 1.00 93.69 91 GLU A N 1
ATOM 708 C CA . GLU A 1 91 ? 7.774 -7.610 -15.732 1.00 93.69 91 GLU A CA 1
ATOM 709 C C . GLU A 1 91 ? 7.309 -8.712 -14.755 1.00 93.69 91 GLU A C 1
ATOM 711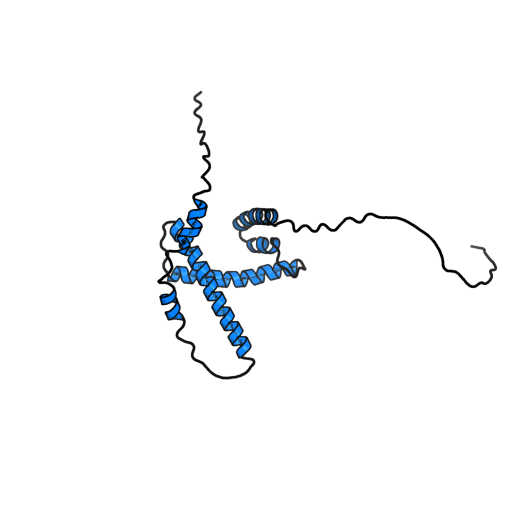 O O . GLU A 1 91 ? 6.434 -8.418 -13.936 1.00 93.69 91 GLU A O 1
ATOM 716 N N . PRO A 1 92 ? 7.895 -9.933 -14.727 1.00 95.69 92 PRO A N 1
ATOM 717 C CA . PRO A 1 92 ? 7.493 -10.952 -13.754 1.00 95.69 92 PRO A CA 1
ATOM 718 C C . PRO A 1 92 ? 7.733 -10.527 -12.302 1.00 95.69 92 PRO A C 1
ATOM 720 O O . PRO A 1 92 ? 6.955 -10.875 -11.415 1.00 95.69 92 PRO A O 1
ATOM 723 N N . ILE A 1 93 ? 8.791 -9.750 -12.049 1.00 96.56 93 ILE A N 1
ATOM 724 C CA . ILE A 1 93 ? 9.096 -9.233 -10.712 1.00 96.56 93 ILE A CA 1
ATOM 725 C C . ILE A 1 93 ? 8.079 -8.161 -10.322 1.00 96.56 93 ILE A C 1
ATOM 727 O O . ILE A 1 93 ? 7.579 -8.175 -9.199 1.00 96.56 93 ILE A O 1
ATOM 731 N N . THR A 1 94 ? 7.707 -7.278 -11.247 1.00 95.56 94 THR A N 1
ATOM 732 C CA . THR A 1 94 ? 6.667 -6.265 -11.016 1.00 95.56 94 THR A CA 1
ATOM 733 C C . THR A 1 94 ? 5.303 -6.900 -10.711 1.00 95.56 94 THR A C 1
ATOM 735 O O . THR A 1 94 ? 4.618 -6.479 -9.771 1.00 95.56 94 THR A O 1
ATOM 738 N N . ALA A 1 95 ? 4.915 -7.941 -11.455 1.00 94.00 95 ALA A N 1
ATOM 739 C CA . ALA A 1 95 ? 3.694 -8.702 -11.184 1.00 94.00 95 ALA A CA 1
ATOM 740 C C . ALA A 1 95 ? 3.742 -9.349 -9.790 1.00 94.00 95 ALA A C 1
ATOM 742 O O . ALA A 1 95 ? 2.824 -9.175 -8.989 1.00 94.00 95 ALA A O 1
ATOM 743 N N . TYR A 1 96 ? 4.863 -9.989 -9.452 1.00 97.19 96 TYR A N 1
ATOM 744 C CA . TYR A 1 96 ? 5.057 -10.619 -8.148 1.00 97.19 96 TYR A CA 1
ATOM 745 C C . TYR A 1 96 ? 5.002 -9.626 -6.975 1.00 97.19 96 TYR A C 1
ATOM 747 O O . TYR A 1 96 ? 4.383 -9.916 -5.950 1.00 97.19 96 TYR A O 1
ATOM 755 N N . ILE A 1 97 ? 5.596 -8.433 -7.114 1.00 97.62 97 ILE A N 1
ATOM 756 C CA . ILE A 1 97 ? 5.496 -7.363 -6.103 1.00 97.62 97 ILE A CA 1
ATOM 757 C C . ILE A 1 97 ? 4.032 -6.964 -5.888 1.00 97.62 97 ILE A C 1
ATOM 759 O O . ILE A 1 97 ? 3.610 -6.773 -4.747 1.00 97.62 97 ILE A O 1
ATOM 763 N N . SER A 1 98 ? 3.257 -6.867 -6.968 1.00 97.00 98 SER A N 1
ATOM 764 C CA . SER A 1 98 ? 1.835 -6.520 -6.900 1.00 97.00 98 SER A CA 1
ATOM 765 C C . SER A 1 98 ? 1.036 -7.578 -6.133 1.00 97.00 98 SER A C 1
ATOM 767 O O . SER A 1 98 ? 0.263 -7.233 -5.239 1.00 97.00 98 SER A O 1
ATOM 769 N N . ASP A 1 99 ? 1.282 -8.862 -6.402 1.00 95.75 99 ASP A N 1
ATOM 770 C CA . ASP A 1 99 ? 0.626 -9.970 -5.697 1.00 95.75 99 ASP A CA 1
ATOM 771 C C . ASP A 1 99 ? 1.004 -10.022 -4.211 1.00 95.75 99 ASP A C 1
ATOM 773 O O . ASP A 1 99 ? 0.152 -10.260 -3.349 1.00 95.75 99 ASP A O 1
ATOM 777 N N . LEU A 1 100 ? 2.282 -9.791 -3.891 1.00 97.56 100 LEU A N 1
ATOM 778 C CA . LEU A 1 100 ? 2.748 -9.718 -2.506 1.00 97.56 100 LEU A CA 1
ATOM 779 C C . LEU A 1 100 ? 2.103 -8.556 -1.753 1.00 97.56 100 LEU A C 1
ATOM 781 O O . LEU A 1 100 ? 1.648 -8.741 -0.624 1.00 97.56 100 LEU A O 1
ATOM 785 N N . ALA A 1 101 ? 2.046 -7.376 -2.368 1.00 97.94 101 ALA A N 1
ATOM 786 C CA . ALA A 1 101 ? 1.431 -6.204 -1.763 1.00 97.94 101 ALA A CA 1
ATOM 787 C C . ALA A 1 101 ? -0.069 -6.431 -1.513 1.00 97.94 101 ALA A C 1
ATOM 789 O O . ALA A 1 101 ? -0.551 -6.094 -0.434 1.00 97.94 101 ALA A O 1
ATOM 790 N N . PHE A 1 102 ? -0.782 -7.079 -2.441 1.00 96.25 102 PHE A N 1
ATOM 791 C CA . PHE A 1 102 ? -2.203 -7.400 -2.275 1.00 96.25 102 PHE A CA 1
ATOM 792 C C . PHE A 1 102 ? -2.439 -8.343 -1.084 1.00 96.25 102 PHE A C 1
ATOM 794 O O . PHE A 1 102 ? -3.250 -8.049 -0.205 1.00 96.25 102 PHE A O 1
ATOM 801 N N . LYS A 1 103 ? -1.667 -9.438 -0.998 1.00 95.88 103 LYS A N 1
ATOM 802 C CA . LYS A 1 103 ? -1.721 -10.383 0.136 1.00 95.88 103 LYS A CA 1
ATOM 803 C C . LYS A 1 103 ? -1.384 -9.706 1.463 1.00 95.88 103 LYS A C 1
ATOM 805 O O . LYS A 1 103 ? -2.003 -9.988 2.486 1.00 95.88 103 LYS A O 1
ATOM 810 N N . PHE A 1 104 ? -0.406 -8.802 1.453 1.00 96.50 104 PHE A N 1
ATOM 811 C CA . PHE A 1 104 ? -0.044 -8.039 2.641 1.00 96.50 104 PHE A CA 1
ATOM 812 C C . PHE A 1 104 ? -1.176 -7.107 3.088 1.00 96.50 104 PHE A C 1
ATOM 814 O O . PHE A 1 104 ? -1.462 -7.039 4.281 1.00 96.50 104 PHE A O 1
ATOM 821 N N . THR A 1 105 ? -1.855 -6.429 2.158 1.00 96.31 105 THR A N 1
ATOM 822 C CA . THR A 1 105 ? -3.005 -5.568 2.470 1.00 96.31 105 THR A CA 1
ATOM 823 C C . THR A 1 105 ? -4.156 -6.349 3.103 1.00 96.31 105 THR A C 1
ATOM 825 O O . THR A 1 105 ? -4.775 -5.843 4.037 1.00 96.31 105 THR A O 1
ATOM 828 N N . GLU A 1 106 ? -4.412 -7.584 2.663 1.00 94.81 106 GLU A N 1
ATOM 829 C CA . GLU A 1 106 ? -5.426 -8.447 3.283 1.00 94.81 106 GLU A CA 1
ATOM 830 C C . GLU A 1 106 ? -5.111 -8.716 4.763 1.00 94.81 106 GLU A C 1
ATOM 832 O O . GLU A 1 106 ? -5.970 -8.547 5.631 1.00 94.81 106 GLU A O 1
ATOM 837 N N . GLN A 1 107 ? -3.864 -9.090 5.067 1.00 95.88 107 GLN A N 1
ATOM 838 C CA . GLN A 1 107 ? -3.449 -9.330 6.448 1.00 95.88 107 GLN A CA 1
ATOM 8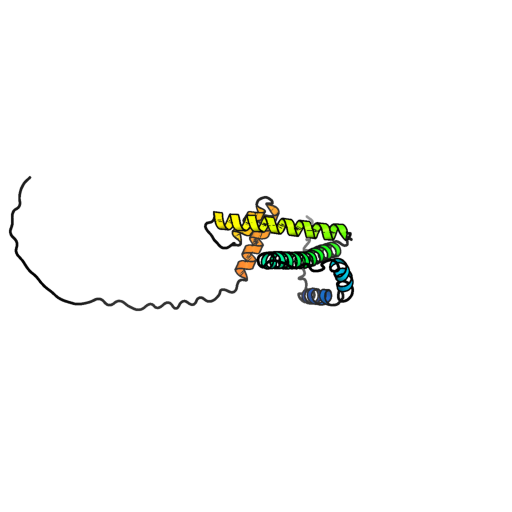39 C C . GLN A 1 107 ? -3.454 -8.041 7.275 1.00 95.88 107 GLN A C 1
ATOM 841 O O . GLN A 1 107 ? -3.934 -8.037 8.407 1.00 95.88 107 GLN A O 1
ATOM 846 N N . LEU A 1 108 ? -2.981 -6.936 6.695 1.00 97.44 108 LEU A N 1
ATOM 847 C CA . LEU A 1 108 ? -2.985 -5.629 7.341 1.00 97.44 108 LEU A CA 1
ATOM 848 C C . LEU A 1 108 ? -4.405 -5.197 7.727 1.00 97.44 108 LEU A C 1
ATOM 850 O O . LEU A 1 108 ? -4.592 -4.673 8.820 1.00 97.44 108 LEU A O 1
ATOM 854 N N . GLY A 1 109 ? -5.399 -5.446 6.866 1.00 97.38 109 GLY A N 1
ATOM 855 C CA . GLY A 1 109 ? -6.810 -5.168 7.144 1.00 97.38 109 GLY A CA 1
ATOM 856 C C . GLY A 1 109 ? -7.322 -5.893 8.393 1.00 97.38 109 GLY A C 1
ATOM 857 O O . GLY A 1 109 ? -7.931 -5.267 9.260 1.00 97.38 109 GLY A O 1
ATOM 858 N N . LYS A 1 110 ? -7.002 -7.187 8.521 1.00 97.69 110 LYS A N 1
ATOM 859 C CA . LYS A 1 110 ? -7.352 -8.006 9.697 1.00 97.69 110 LYS A CA 1
ATOM 860 C C . LYS A 1 110 ? -6.672 -7.487 10.963 1.00 97.69 110 LYS A C 1
ATOM 862 O O . LYS A 1 110 ? -7.306 -7.380 12.011 1.00 97.69 110 LYS A O 1
ATOM 867 N N . ASP A 1 111 ? -5.395 -7.129 10.860 1.00 97.44 111 ASP A N 1
ATOM 868 C CA . ASP A 1 111 ? -4.617 -6.637 11.995 1.00 97.44 111 ASP A CA 1
ATOM 869 C C . ASP A 1 111 ? -5.173 -5.295 12.514 1.00 97.44 111 ASP A C 1
ATOM 871 O O . ASP A 1 111 ? -5.406 -5.148 13.715 1.00 97.44 111 ASP A O 1
ATOM 875 N N . VAL A 1 112 ? -5.450 -4.324 11.630 1.00 98.12 112 VAL A N 1
ATOM 876 C CA . VAL A 1 112 ? -5.975 -3.008 12.053 1.00 98.12 112 VAL A CA 1
ATOM 877 C C . VAL A 1 112 ? -7.401 -3.082 12.595 1.00 98.12 112 VAL A C 1
ATOM 879 O O . VAL A 1 112 ? -7.743 -2.328 13.509 1.00 98.12 112 VAL A O 1
ATOM 882 N N . GLU A 1 113 ? -8.221 -4.003 12.085 1.00 98.06 113 GLU A N 1
ATOM 883 C CA . GLU A 1 113 ? -9.532 -4.296 12.662 1.00 98.06 113 GLU A CA 1
ATOM 884 C C . GLU A 1 113 ? -9.385 -4.832 14.091 1.00 98.06 113 GLU A C 1
ATOM 886 O O . GLU A 1 113 ? -10.023 -4.321 15.017 1.00 98.06 113 GLU A O 1
ATOM 891 N N . LEU A 1 114 ? -8.498 -5.810 14.291 1.00 98.00 114 LEU A N 1
ATOM 892 C CA . LEU A 1 114 ? -8.259 -6.409 15.600 1.00 98.00 114 LEU A CA 1
ATOM 893 C C . LEU A 1 114 ? -7.745 -5.377 16.616 1.00 98.00 114 LEU A C 1
ATOM 895 O O . LEU A 1 114 ? -8.165 -5.392 17.775 1.00 98.00 114 LEU A O 1
ATOM 899 N N . PHE A 1 115 ? -6.886 -4.443 16.199 1.00 98.25 115 PHE A N 1
ATOM 900 C CA . PHE A 1 115 ? -6.415 -3.359 17.068 1.00 98.25 115 PHE A CA 1
ATOM 901 C C . PHE A 1 115 ? -7.541 -2.407 17.484 1.00 98.25 115 PHE A C 1
ATOM 903 O O . PHE A 1 115 ? -7.648 -2.056 18.666 1.00 98.25 115 PHE A O 1
ATOM 910 N N . ALA A 1 116 ? -8.429 -2.045 16.555 1.00 98.25 116 ALA A N 1
ATOM 911 C CA . ALA A 1 116 ? -9.590 -1.223 16.876 1.00 98.25 116 ALA A CA 1
ATOM 912 C C . ALA A 1 116 ? -10.516 -1.936 17.878 1.00 98.25 116 ALA A C 1
ATOM 914 O O . ALA A 1 116 ? -10.907 -1.336 18.886 1.00 98.25 116 ALA A O 1
ATOM 915 N N . GLN A 1 117 ? -10.792 -3.225 17.650 1.00 98.06 117 GLN A N 1
ATOM 916 C CA . GLN A 1 117 ? -11.616 -4.057 18.531 1.00 98.06 117 GLN A CA 1
ATOM 917 C C . GLN A 1 117 ? -10.993 -4.223 19.923 1.00 98.06 117 GLN A C 1
ATOM 919 O O . GLN A 1 117 ? -11.699 -4.101 20.925 1.00 98.06 117 GLN A O 1
ATOM 924 N N . HIS A 1 118 ? -9.674 -4.424 20.008 1.00 97.19 118 HIS A N 1
ATOM 925 C CA . HIS A 1 118 ? -8.950 -4.487 21.282 1.00 97.19 118 HIS A CA 1
ATOM 926 C C . HIS A 1 118 ? -9.088 -3.185 22.085 1.00 97.19 118 HIS A C 1
ATOM 928 O O . HIS A 1 118 ? -9.233 -3.209 23.305 1.00 97.19 118 HIS A O 1
ATOM 934 N N . GLY A 1 119 ? -9.123 -2.042 21.395 1.00 94.94 119 GLY A N 1
ATOM 935 C CA . GLY A 1 119 ? -9.419 -0.738 21.988 1.00 94.94 119 GLY A CA 1
ATOM 936 C C . GLY A 1 119 ? -10.905 -0.471 22.267 1.00 94.94 119 GLY A C 1
ATOM 937 O O . GLY A 1 119 ? -11.248 0.670 22.572 1.00 94.94 119 GLY A O 1
ATOM 938 N N . GLY A 1 120 ? -11.793 -1.461 22.111 1.00 96.38 120 GLY A N 1
ATOM 939 C CA . GLY A 1 120 ? -13.242 -1.322 22.302 1.00 96.38 120 GLY A CA 1
ATOM 940 C C . GLY A 1 120 ? -13.939 -0.452 21.248 1.00 96.38 120 GLY A C 1
ATOM 941 O O . GLY A 1 120 ? -15.047 0.038 21.481 1.00 96.38 120 GLY A O 1
ATOM 942 N N . ARG A 1 121 ? -13.297 -0.215 20.099 1.00 97.25 121 ARG A N 1
ATOM 943 C CA . ARG A 1 121 ? -13.796 0.645 19.018 1.00 97.25 121 ARG A CA 1
ATOM 944 C C . ARG A 1 121 ? -14.273 -0.198 17.839 1.00 97.25 121 ARG A C 1
ATOM 946 O O . ARG A 1 121 ? -13.753 -1.270 17.567 1.00 97.25 121 ARG A O 1
ATOM 953 N N . LYS A 1 122 ? -15.261 0.327 17.112 1.00 96.25 122 LYS A N 1
ATOM 954 C CA . LYS A 1 122 ? -15.775 -0.266 15.862 1.00 96.25 122 LYS A CA 1
ATOM 955 C C . LYS A 1 122 ? -15.160 0.352 14.604 1.00 96.25 122 LYS A C 1
ATOM 957 O O . LYS A 1 122 ? -15.382 -0.149 13.512 1.00 96.25 122 LYS A O 1
ATOM 962 N N . CYS A 1 123 ? -14.424 1.452 14.760 1.00 96.00 123 CYS A N 1
ATOM 963 C CA . CYS A 1 123 ? -13.797 2.181 13.664 1.00 96.00 123 CYS A CA 1
ATOM 964 C C . CYS A 1 123 ? -12.287 2.257 13.888 1.00 96.00 123 CYS A C 1
ATOM 966 O O . CYS A 1 123 ? -11.834 2.597 14.990 1.00 96.00 123 CYS A O 1
ATOM 968 N N . VAL A 1 124 ? -11.540 1.989 12.819 1.00 97.44 124 VAL A N 1
ATOM 969 C CA . VAL A 1 124 ? -10.082 2.121 12.762 1.00 97.44 124 VAL A CA 1
ATOM 970 C C . VAL A 1 124 ? -9.699 3.602 12.835 1.00 97.44 124 VAL A C 1
ATOM 972 O O . VAL A 1 124 ? -10.311 4.449 12.185 1.00 97.44 124 VAL A O 1
ATOM 975 N N . ASN A 1 125 ? -8.690 3.913 13.642 1.00 95.50 125 ASN A N 1
ATOM 976 C CA . ASN A 1 125 ? -8.087 5.235 13.784 1.00 95.50 125 ASN A CA 1
ATOM 977 C C . ASN A 1 125 ? -6.590 5.173 13.428 1.00 95.50 125 ASN A C 1
ATOM 979 O O . ASN A 1 125 ? -6.003 4.102 13.286 1.00 95.50 125 ASN A O 1
ATOM 983 N N . MET A 1 126 ? -5.942 6.331 13.342 1.00 96.31 126 MET A N 1
ATOM 984 C CA . MET A 1 126 ? -4.522 6.456 13.021 1.00 96.31 126 MET A CA 1
ATOM 985 C C . MET A 1 126 ? -3.607 5.702 14.001 1.00 96.31 126 MET A C 1
ATOM 987 O O . MET A 1 126 ? -2.572 5.185 13.596 1.00 96.31 126 MET A O 1
ATOM 991 N N . GLU A 1 127 ? -3.991 5.583 15.276 1.00 96.31 127 GLU A N 1
ATOM 992 C CA . GLU A 1 127 ? -3.225 4.804 16.260 1.00 96.31 127 GLU A CA 1
ATOM 993 C C . GLU A 1 127 ? -3.190 3.302 15.935 1.00 96.31 127 GLU A C 1
ATOM 995 O O . GLU A 1 127 ? -2.166 2.666 16.165 1.00 96.31 127 GLU A O 1
ATOM 1000 N N . ASP A 1 128 ? -4.251 2.745 15.341 1.00 97.56 128 ASP A N 1
ATOM 1001 C CA . ASP A 1 128 ? -4.289 1.333 14.928 1.00 97.56 128 ASP A CA 1
ATOM 1002 C C . ASP A 1 128 ? -3.348 1.089 13.744 1.00 97.56 128 ASP A C 1
ATOM 1004 O O . ASP A 1 128 ? -2.609 0.105 13.707 1.00 97.56 128 ASP A O 1
ATOM 1008 N N . VAL A 1 129 ? -3.321 2.034 12.799 1.00 96.94 129 VAL A N 1
ATOM 1009 C CA . VAL A 1 129 ? -2.404 1.999 11.653 1.00 96.94 129 VAL A CA 1
ATOM 1010 C C . VAL A 1 129 ? -0.956 2.100 12.127 1.00 96.94 129 VAL A C 1
ATOM 1012 O O . VAL A 1 129 ? -0.116 1.323 11.684 1.00 96.94 129 VAL A O 1
ATOM 1015 N N . ILE A 1 130 ? -0.650 2.998 13.066 1.00 97.25 130 ILE A N 1
ATOM 1016 C CA . ILE A 1 130 ? 0.704 3.111 13.626 1.00 97.25 130 ILE A CA 1
ATOM 1017 C C . ILE A 1 130 ? 1.086 1.845 14.409 1.00 97.25 130 ILE A C 1
ATOM 1019 O O . ILE A 1 130 ? 2.226 1.393 14.326 1.00 97.25 130 ILE A O 1
ATOM 1023 N N . LEU A 1 131 ? 0.151 1.235 15.143 1.00 97.38 131 LEU A N 1
ATOM 1024 C CA . LEU A 1 131 ? 0.418 -0.004 15.876 1.00 97.38 131 LEU A CA 1
ATOM 1025 C C . LEU A 1 131 ? 0.754 -1.171 14.936 1.00 97.38 131 LEU A C 1
ATOM 1027 O O . LEU A 1 131 ? 1.604 -2.000 15.270 1.00 97.38 131 LEU A O 1
ATOM 1031 N N . SER A 1 132 ? 0.172 -1.212 13.734 1.00 96.94 132 SER A N 1
ATOM 1032 C CA . SER A 1 132 ? 0.494 -2.243 12.734 1.00 96.94 132 SER A CA 1
ATOM 1033 C C . SER A 1 132 ? 1.977 -2.278 12.345 1.00 96.94 132 SER A C 1
ATOM 1035 O O . SER A 1 132 ? 2.500 -3.335 11.991 1.00 96.94 132 SER A O 1
ATOM 1037 N N . THR A 1 133 ? 2.698 -1.163 12.493 1.00 96.94 133 THR A N 1
ATOM 1038 C CA . THR A 1 133 ? 4.112 -1.064 12.119 1.00 96.94 133 THR A CA 1
ATOM 1039 C C . THR A 1 133 ? 5.084 -1.319 13.268 1.00 96.94 133 THR A C 1
ATOM 1041 O O . THR A 1 133 ? 6.288 -1.207 13.053 1.00 96.94 133 THR A O 1
ATOM 1044 N N . HIS A 1 134 ? 4.617 -1.714 14.460 1.00 96.12 134 HIS A N 1
ATOM 1045 C CA . HIS A 1 134 ? 5.451 -1.880 15.667 1.00 96.12 134 HIS A CA 1
ATOM 1046 C C . HIS A 1 134 ? 6.647 -2.834 15.502 1.00 96.12 134 HIS A C 1
ATOM 1048 O O . HIS A 1 134 ? 7.624 -2.731 16.229 1.00 96.12 134 HIS A O 1
ATOM 1054 N N . ARG A 1 135 ? 6.605 -3.770 14.544 1.00 95.56 135 ARG A N 1
ATOM 1055 C CA . ARG A 1 135 ? 7.743 -4.664 14.248 1.00 95.56 135 ARG A CA 1
ATOM 1056 C C . ARG A 1 135 ? 8.913 -3.943 13.574 1.00 95.56 135 ARG A C 1
ATOM 1058 O O . ARG A 1 135 ? 10.005 -4.495 13.485 1.00 95.56 135 ARG A O 1
ATOM 1065 N N . ASN A 1 136 ? 8.676 -2.740 13.058 1.00 96.56 136 ASN A N 1
ATOM 1066 C CA . ASN A 1 136 ? 9.654 -1.898 12.393 1.00 96.56 136 ASN A CA 1
ATOM 1067 C C . ASN A 1 136 ? 9.616 -0.490 13.007 1.00 96.56 136 ASN A C 1
ATOM 1069 O O . ASN A 1 136 ? 8.812 0.368 12.629 1.00 96.56 136 ASN A O 1
ATOM 1073 N N . GLU A 1 137 ? 10.527 -0.251 13.948 1.00 96.31 137 GLU A N 1
ATOM 1074 C CA . GLU A 1 137 ? 10.662 1.032 14.649 1.00 96.31 137 GLU A CA 1
ATOM 1075 C C . GLU A 1 137 ? 10.902 2.200 13.687 1.00 96.31 137 GLU A C 1
ATOM 1077 O O . GLU A 1 137 ? 10.338 3.280 13.860 1.00 96.31 137 GLU A O 1
ATOM 1082 N N . TYR A 1 138 ? 11.682 1.980 12.623 1.00 97.25 138 TYR A N 1
ATOM 1083 C CA . TYR A 1 138 ? 11.936 3.008 11.616 1.00 97.25 138 TYR A CA 1
ATOM 1084 C C . TYR A 1 138 ? 10.641 3.420 10.910 1.00 97.25 138 TYR A C 1
ATOM 1086 O O . TYR A 1 138 ? 10.334 4.610 10.834 1.00 97.25 138 TYR A O 1
ATOM 1094 N N . LEU A 1 139 ? 9.827 2.457 10.475 1.00 96.56 139 LEU A N 1
ATOM 1095 C CA . LEU A 1 139 ? 8.542 2.746 9.839 1.00 96.56 139 LEU A CA 1
ATOM 1096 C C . LEU A 1 139 ? 7.570 3.443 10.804 1.00 96.56 139 LEU A C 1
ATOM 1098 O O . LEU A 1 139 ? 6.946 4.440 10.442 1.00 96.56 139 LEU A O 1
ATOM 1102 N N . THR A 1 140 ? 7.511 2.987 12.056 1.00 96.81 140 THR A N 1
ATOM 1103 C CA . THR A 1 140 ? 6.706 3.622 13.113 1.00 96.81 140 THR A CA 1
ATOM 1104 C C . THR A 1 140 ? 7.125 5.080 13.336 1.00 96.81 140 THR A C 1
ATOM 1106 O O . THR A 1 140 ? 6.274 5.968 13.459 1.00 96.81 140 THR A O 1
ATOM 1109 N N . SER A 1 141 ? 8.433 5.355 13.312 1.00 96.44 141 SER A N 1
ATOM 1110 C CA . SER A 1 141 ? 8.982 6.707 13.456 1.00 96.44 141 SER A CA 1
ATOM 1111 C C . SER A 1 141 ? 8.637 7.635 12.287 1.00 96.44 141 SER A C 1
ATOM 1113 O O . SER A 1 141 ? 8.517 8.838 12.498 1.00 96.44 141 SER A O 1
ATOM 1115 N N . LEU A 1 142 ? 8.421 7.097 11.080 1.00 97.12 142 LEU A N 1
ATOM 1116 C CA . LEU A 1 142 ? 7.984 7.866 9.909 1.00 97.12 142 LEU A CA 1
ATOM 1117 C C . LEU A 1 142 ? 6.478 8.161 9.936 1.00 97.12 142 LEU A C 1
ATOM 1119 O O . LEU A 1 142 ? 6.054 9.257 9.564 1.00 97.12 142 LEU A O 1
ATOM 1123 N N . LEU A 1 143 ? 5.660 7.213 10.403 1.00 96.50 143 LEU A N 1
ATOM 1124 C CA . LEU A 1 143 ? 4.203 7.376 10.439 1.00 96.50 143 LEU A CA 1
ATOM 1125 C C . LEU A 1 143 ? 3.728 8.342 11.530 1.00 96.50 143 LEU A C 1
ATOM 1127 O O . LEU A 1 143 ? 2.726 9.035 11.347 1.00 96.50 143 LEU A O 1
ATOM 1131 N N . ARG A 1 144 ? 4.442 8.430 12.658 1.00 95.81 144 ARG A N 1
ATOM 1132 C CA . ARG A 1 144 ? 4.089 9.323 13.776 1.00 95.81 144 ARG A CA 1
ATOM 1133 C C . ARG A 1 144 ? 4.050 10.811 13.363 1.00 95.81 144 ARG A C 1
ATOM 1135 O O . ARG A 1 144 ? 3.028 11.454 13.615 1.00 95.81 144 ARG A O 1
ATOM 1142 N N . PRO A 1 145 ? 5.082 11.381 12.710 1.00 96.06 145 PRO A N 1
ATOM 1143 C CA . PRO A 1 145 ? 5.028 12.736 12.161 1.00 96.06 145 PRO A CA 1
ATOM 1144 C C . PRO A 1 145 ? 3.947 12.912 11.092 1.00 96.06 145 PRO A C 1
ATOM 1146 O O . PRO A 1 145 ? 3.205 13.892 11.149 1.00 96.06 145 PRO A O 1
ATOM 1149 N N . LEU A 1 146 ? 3.812 11.952 10.169 1.00 94.94 146 LEU A N 1
ATOM 1150 C CA . LEU A 1 146 ? 2.824 12.010 9.087 1.00 94.94 146 LEU A CA 1
ATOM 1151 C C . LEU A 1 146 ? 1.385 12.084 9.628 1.00 94.94 146 LEU A C 1
ATOM 1153 O O . LEU A 1 146 ? 0.586 12.897 9.174 1.00 94.94 146 LEU A O 1
ATOM 1157 N N . SER A 1 147 ? 1.074 11.295 10.658 1.00 94.31 147 SER A N 1
ATOM 1158 C CA . SER A 1 147 ? -0.201 11.342 11.386 1.00 94.31 147 SER A CA 1
ATOM 1159 C C . SER A 1 147 ? -0.513 12.741 11.933 1.00 94.31 147 SER A C 1
ATOM 1161 O O . SER A 1 147 ? -1.621 13.257 11.765 1.00 94.31 147 SER A O 1
ATOM 1163 N N . ASN A 1 148 ? 0.478 13.390 12.550 1.00 92.81 148 ASN A N 1
ATOM 1164 C CA . ASN A 1 148 ? 0.313 14.736 13.095 1.00 92.81 148 ASN A CA 1
ATOM 1165 C C . ASN A 1 148 ? 0.090 15.779 11.992 1.00 92.81 148 ASN A C 1
ATOM 1167 O O . ASN A 1 148 ? -0.732 16.679 12.168 1.00 92.81 148 ASN A O 1
ATOM 1171 N N . GLU A 1 149 ? 0.787 15.648 10.861 1.00 94.06 149 GLU A N 1
ATOM 1172 C CA . GLU A 1 149 ? 0.618 16.521 9.697 1.00 94.06 149 GLU A CA 1
ATOM 1173 C C . GLU A 1 149 ? -0.794 16.409 9.106 1.00 94.06 149 GLU A C 1
ATOM 1175 O O . GLU A 1 149 ? -1.429 17.427 8.827 1.00 94.06 149 GLU A O 1
ATOM 1180 N N . LEU A 1 150 ? -1.318 15.189 8.967 1.00 91.88 150 LEU A N 1
ATOM 1181 C CA . LEU A 1 150 ? -2.676 14.961 8.467 1.00 91.88 150 LEU A CA 1
ATOM 1182 C C . LEU A 1 150 ? -3.735 15.549 9.408 1.00 91.88 150 LEU A C 1
ATOM 1184 O O . LEU A 1 150 ? -4.649 16.227 8.943 1.00 91.88 150 LEU A O 1
ATOM 1188 N N . ARG A 1 151 ? -3.568 15.390 10.728 1.00 88.06 151 ARG A N 1
ATOM 1189 C CA . ARG A 1 151 ? -4.473 15.984 11.729 1.00 88.06 151 ARG A CA 1
ATOM 1190 C C . ARG A 1 151 ? -4.452 17.516 11.717 1.00 88.06 151 ARG A C 1
ATOM 1192 O O . ARG A 1 151 ? -5.461 18.142 12.019 1.00 88.06 151 ARG A O 1
ATOM 1199 N N . ALA A 1 152 ? -3.317 18.131 11.379 1.00 87.56 152 ALA A N 1
ATOM 1200 C CA . ALA A 1 152 ? -3.204 19.586 11.266 1.00 87.56 152 ALA A CA 1
ATOM 1201 C C . ALA A 1 152 ? -3.865 20.144 9.992 1.00 87.56 152 ALA A C 1
ATOM 1203 O O . ALA A 1 152 ? -4.292 21.297 9.981 1.00 87.56 152 ALA A O 1
ATOM 1204 N N . LYS A 1 153 ? -3.940 19.336 8.926 1.00 83.31 153 LYS A N 1
ATOM 1205 C CA . LYS A 1 153 ? -4.552 19.702 7.639 1.00 83.31 153 LYS A CA 1
ATOM 1206 C C . LYS A 1 153 ? -6.050 19.404 7.566 1.00 83.31 153 LYS A C 1
ATOM 1208 O O . LYS A 1 153 ? -6.703 19.863 6.632 1.00 83.31 153 LYS A O 1
ATOM 1213 N N . GLU A 1 154 ? -6.596 18.649 8.517 1.00 75.25 154 GLU A N 1
ATOM 1214 C CA . GLU A 1 154 ? -8.028 18.378 8.585 1.00 75.25 154 GLU A CA 1
ATOM 1215 C C . GLU A 1 154 ? -8.785 19.691 8.873 1.00 75.25 154 GLU A C 1
ATOM 1217 O O . GLU A 1 154 ? -8.550 20.312 9.917 1.00 75.25 154 GLU A O 1
ATOM 1222 N N . PRO A 1 155 ? -9.669 20.166 7.969 1.00 61.34 155 PRO A N 1
ATOM 1223 C CA . PRO A 1 155 ? -10.443 21.368 8.229 1.00 61.34 155 PRO A CA 1
ATOM 1224 C C . PRO A 1 155 ? -11.288 21.117 9.474 1.00 61.34 155 PRO A C 1
ATOM 1226 O O . PRO A 1 155 ? -12.145 20.234 9.484 1.00 61.34 155 PRO A O 1
ATOM 1229 N N . GLN A 1 156 ? -11.026 21.891 10.532 1.00 57.16 156 GLN A N 1
ATOM 1230 C CA . GLN A 1 156 ? -11.854 21.958 11.731 1.00 57.16 156 GLN A CA 1
ATOM 1231 C C . GLN A 1 156 ? -13.293 22.221 11.288 1.00 57.16 156 GLN A C 1
ATOM 1233 O O . GLN A 1 156 ? -13.671 23.362 11.027 1.00 57.16 156 GLN A O 1
ATOM 1238 N N . SER A 1 157 ? -14.091 21.162 11.146 1.00 54.12 157 SER A N 1
ATOM 1239 C CA . SER A 1 157 ? -15.515 21.297 10.889 1.00 54.12 157 SER A CA 1
ATOM 1240 C C . SER A 1 157 ? -16.089 22.092 12.059 1.00 54.12 157 SER A C 1
ATOM 1242 O O . SER A 1 157 ? -16.116 21.634 13.202 1.00 54.12 157 SER A O 1
ATOM 1244 N N . GLU A 1 158 ? -16.451 23.346 11.789 1.00 46.06 158 GLU A N 1
ATOM 1245 C CA . GLU A 1 158 ? -16.988 24.288 12.759 1.00 46.06 158 GLU A CA 1
ATOM 1246 C C . GLU A 1 158 ? -18.283 23.731 13.368 1.00 46.06 158 GLU A C 1
ATOM 1248 O O . GLU A 1 158 ? -19.395 24.080 12.976 1.00 46.06 158 GLU A O 1
ATOM 1253 N N . ARG A 1 159 ? -18.182 22.919 14.420 1.00 50.50 159 ARG A N 1
ATOM 1254 C CA . ARG A 1 159 ? -19.264 22.784 15.394 1.00 50.50 159 ARG A CA 1
ATOM 1255 C C . ARG A 1 159 ? -19.222 24.001 16.311 1.00 50.50 159 ARG A C 1
ATOM 1257 O O . ARG A 1 159 ? -18.935 23.902 17.502 1.00 50.50 159 ARG A O 1
ATOM 1264 N N . LYS A 1 160 ? -19.623 25.153 15.759 1.00 53.06 160 LYS A N 1
ATOM 1265 C CA . LYS A 1 160 ? -20.275 26.227 16.521 1.00 53.06 160 LYS A CA 1
ATOM 1266 C C . LYS A 1 160 ? -21.573 25.670 17.117 1.00 53.06 160 LYS A C 1
ATOM 1268 O O . LYS A 1 160 ? -22.673 25.967 16.657 1.00 53.06 160 LYS A O 1
ATOM 1273 N N . ARG A 1 161 ? -21.478 24.860 18.174 1.00 57.91 161 ARG A N 1
ATOM 1274 C CA . ARG A 1 161 ? -22.594 24.714 19.111 1.00 57.91 161 ARG A CA 1
ATOM 1275 C C . ARG A 1 161 ? -22.646 26.001 19.922 1.00 57.91 161 ARG A C 1
ATOM 1277 O O . ARG A 1 161 ? -21.808 26.260 20.779 1.00 57.91 161 ARG A O 1
ATOM 1284 N N . LYS A 1 162 ? -23.622 26.834 19.565 1.00 50.22 162 LYS A N 1
ATOM 1285 C CA . LYS A 1 162 ? -24.027 28.055 20.256 1.00 50.22 162 LYS A CA 1
ATOM 1286 C C . LYS A 1 162 ? -24.090 27.804 21.766 1.00 50.22 162 LYS A C 1
ATOM 1288 O O . LYS A 1 162 ? -24.918 27.037 22.245 1.00 50.22 162 LYS A O 1
ATOM 1293 N N . LYS A 1 163 ? -23.215 28.488 22.502 1.00 52.47 163 LYS A N 1
ATOM 1294 C CA . LYS A 1 163 ? -23.334 28.725 23.939 1.00 52.47 163 LYS A CA 1
ATOM 1295 C C . LYS A 1 163 ? -24.637 29.495 24.178 1.00 52.47 163 LYS A C 1
ATOM 1297 O O . LYS A 1 163 ? -24.703 30.683 23.880 1.00 52.47 163 LYS A O 1
ATOM 1302 N N . THR A 1 164 ? -25.676 28.832 24.678 1.00 39.56 164 THR A N 1
ATOM 1303 C CA . THR A 1 164 ? -26.836 29.504 25.281 1.00 39.56 164 THR A CA 1
ATOM 1304 C C . THR A 1 164 ? -26.670 29.487 26.792 1.00 39.56 164 THR A C 1
ATOM 1306 O O . THR A 1 164 ? -27.053 28.545 27.478 1.00 39.56 164 THR A O 1
ATOM 1309 N N . SER A 1 165 ? -26.046 30.543 27.300 1.00 48.28 165 SER A N 1
ATOM 1310 C CA . SER A 1 165 ? -26.166 30.975 28.686 1.00 48.28 165 SER A CA 1
ATOM 1311 C C . SER A 1 165 ? -27.420 31.845 28.837 1.00 48.28 165 SER A C 1
ATOM 1313 O O . SER A 1 165 ? -27.416 32.981 28.372 1.00 48.28 165 SER A O 1
ATOM 1315 N N . SER A 1 166 ? -28.462 31.321 29.485 1.00 38.94 166 SER A N 1
ATOM 1316 C CA . SER A 1 166 ? -29.575 32.063 30.117 1.00 38.94 166 SER A CA 1
ATOM 1317 C C . SER A 1 166 ? -30.505 31.044 30.785 1.00 38.94 166 SER A C 1
ATOM 1319 O O . SER A 1 166 ? -30.814 30.046 30.151 1.00 38.94 166 SER A O 1
ATOM 1321 N N . SER A 1 167 ? -31.067 31.173 31.979 1.00 33.81 167 SER A N 1
ATOM 1322 C CA . SER A 1 167 ? -30.899 32.038 33.142 1.00 33.81 167 SER A CA 1
ATOM 1323 C C . SER A 1 167 ? -31.772 31.397 34.231 1.00 33.81 167 SER A C 1
ATOM 1325 O O . SER A 1 167 ? -32.869 30.928 33.942 1.00 33.81 167 SER A O 1
ATOM 1327 N N . LYS A 1 168 ? -31.288 31.409 35.468 1.00 42.31 168 LYS A N 1
ATOM 1328 C CA . LYS A 1 168 ? -31.996 31.131 36.726 1.00 42.31 168 LYS A CA 1
ATOM 1329 C C . LYS A 1 168 ? -33.425 31.713 36.776 1.00 42.31 168 LYS A C 1
ATOM 1331 O O . LYS A 1 168 ? -33.580 32.885 36.436 1.00 42.31 168 LYS A O 1
ATOM 1336 N N . ARG A 1 169 ? -34.404 30.945 37.286 1.00 36.69 169 ARG A N 1
ATOM 1337 C CA . ARG A 1 169 ? -35.499 31.404 38.176 1.00 36.69 169 ARG A CA 1
ATOM 1338 C C . ARG A 1 169 ? -36.253 30.217 38.794 1.00 36.69 169 ARG A C 1
ATOM 1340 O O . ARG A 1 169 ? -36.719 29.334 38.083 1.00 36.69 169 ARG A O 1
ATOM 1347 N N . GLU A 1 170 ? -36.289 30.227 40.121 1.00 42.94 170 GLU A N 1
ATOM 1348 C CA . GLU A 1 170 ? -37.074 29.369 41.007 1.00 42.94 170 GLU A CA 1
ATOM 1349 C C . GLU A 1 170 ? -38.564 29.774 41.000 1.00 42.94 170 GLU A C 1
ATOM 1351 O O . GLU A 1 170 ? -38.895 30.916 40.677 1.00 42.94 170 GLU A O 1
ATOM 1356 N N . ASP A 1 171 ? -39.394 28.808 41.411 1.00 41.69 171 ASP A N 1
ATOM 1357 C CA . ASP A 1 171 ? -40.593 28.906 42.265 1.00 41.69 171 ASP A CA 1
ATOM 1358 C C . ASP A 1 171 ? -41.999 28.528 41.739 1.00 41.69 171 ASP A C 1
ATOM 1360 O O . ASP A 1 171 ? -42.539 29.092 40.792 1.00 41.69 171 ASP A O 1
ATOM 1364 N N . ALA A 1 172 ? -42.595 27.635 42.550 1.00 42.25 172 ALA A N 1
ATOM 1365 C CA . ALA A 1 172 ? -43.987 27.550 43.008 1.00 42.25 172 ALA A CA 1
ATOM 1366 C C . ALA A 1 172 ? -45.078 26.786 42.201 1.00 42.25 172 ALA A C 1
ATOM 1368 O O . ALA A 1 172 ? -45.654 27.275 41.237 1.00 42.25 172 ALA A O 1
ATOM 1369 N N . ASN A 1 173 ? -45.509 25.672 42.828 1.00 32.62 173 ASN A N 1
ATOM 1370 C CA . ASN A 1 173 ? -46.876 25.407 43.336 1.00 32.62 173 ASN A CA 1
ATOM 1371 C C . ASN A 1 173 ? -47.782 24.396 42.590 1.00 32.62 173 ASN A C 1
ATOM 1373 O O . ASN A 1 173 ? -48.324 24.713 41.537 1.00 32.62 173 ASN A O 1
ATOM 1377 N N . ASN A 1 174 ? -48.078 23.246 43.227 1.00 37.34 174 ASN A N 1
ATOM 1378 C CA . ASN A 1 174 ? -49.459 22.735 43.330 1.00 37.34 174 ASN A CA 1
ATOM 1379 C C . ASN A 1 174 ? -49.663 21.718 44.492 1.00 37.34 174 ASN A C 1
ATOM 1381 O O . ASN A 1 174 ? -49.435 20.522 44.351 1.00 37.34 174 ASN A O 1
ATOM 1385 N N . THR A 1 175 ? -50.056 22.247 45.653 1.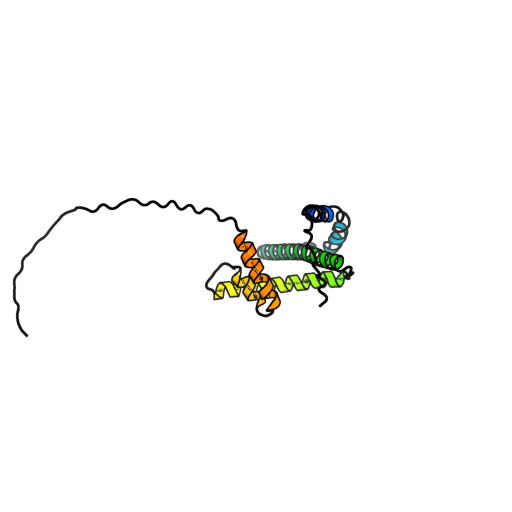00 34.94 175 THR A N 1
ATOM 1386 C CA . THR A 1 175 ? -51.220 21.893 46.507 1.00 34.94 175 THR A CA 1
ATOM 1387 C C . THR A 1 175 ? -51.691 20.422 46.714 1.00 34.94 175 THR A C 1
ATOM 1389 O O . THR A 1 175 ? -52.391 19.856 45.886 1.00 34.94 175 THR A O 1
ATOM 1392 N N . SER A 1 176 ? -51.521 19.950 47.967 1.00 35.66 176 SER A N 1
ATOM 1393 C CA . SER A 1 176 ? -52.582 19.574 48.947 1.00 35.66 176 SER A CA 1
ATOM 1394 C C . SER A 1 176 ? -53.014 18.113 49.225 1.00 35.66 176 SER A C 1
ATOM 1396 O O . SER A 1 176 ? -53.394 17.360 48.334 1.00 35.66 176 SER A O 1
ATOM 1398 N N . ASN A 1 177 ? -53.172 17.888 50.550 1.00 32.16 177 ASN A N 1
ATOM 1399 C CA . ASN A 1 177 ? -54.088 17.002 51.307 1.00 32.16 177 ASN A CA 1
ATOM 1400 C C . ASN A 1 177 ? -53.648 15.546 51.576 1.00 32.16 177 ASN A C 1
ATOM 1402 O O . ASN A 1 177 ? -53.257 14.855 50.651 1.00 32.16 177 ASN A O 1
ATOM 1406 N N . LYS A 1 178 ? -53.722 14.939 52.778 1.00 33.16 178 LYS A N 1
ATOM 1407 C CA . LYS A 1 178 ? -54.301 15.181 54.132 1.00 33.16 178 LYS A CA 1
ATOM 1408 C C . LYS A 1 178 ? -53.336 14.501 55.138 1.00 33.16 178 LYS A C 1
ATOM 1410 O O . LYS A 1 178 ? -52.773 13.471 54.803 1.00 33.16 178 LYS A O 1
ATOM 1415 N N . GLY A 1 179 ? -53.001 15.039 56.312 1.00 31.77 179 GLY A N 1
ATOM 1416 C CA . GLY A 1 179 ? -53.857 15.097 57.501 1.00 31.77 179 GLY A CA 1
ATOM 1417 C C . GLY A 1 179 ? -53.883 13.756 58.256 1.00 31.77 179 GLY A C 1
ATOM 1418 O O . GLY A 1 179 ? -54.613 12.869 57.828 1.00 31.77 179 GLY A O 1
ATOM 1419 N N . ASN A 1 180 ? -53.107 13.614 59.347 1.00 38.19 180 ASN A N 1
ATOM 1420 C CA . ASN A 1 180 ? -53.598 13.216 60.686 1.00 38.19 180 ASN A CA 1
ATOM 1421 C C . ASN A 1 180 ? -52.480 12.900 61.713 1.00 38.19 180 ASN A C 1
ATOM 1423 O O . ASN A 1 180 ? -51.693 11.983 61.534 1.00 38.19 180 ASN A O 1
ATOM 1427 N N . ASN A 1 181 ? -52.517 13.685 62.798 1.00 35.72 181 ASN A N 1
ATOM 1428 C CA . ASN A 1 181 ? -52.285 13.409 64.228 1.00 35.72 181 ASN A CA 1
ATOM 1429 C C . ASN A 1 181 ? -51.106 12.551 64.757 1.00 35.72 181 ASN A C 1
ATOM 1431 O O . ASN A 1 181 ? -51.003 11.354 64.517 1.00 35.72 181 ASN A O 1
ATOM 1435 N N . VAL A 1 182 ? -50.334 13.200 65.643 1.00 41.59 182 VAL A N 1
ATOM 1436 C CA . VAL A 1 182 ? -49.429 12.665 66.691 1.00 41.59 182 VAL A CA 1
ATOM 1437 C C . VAL A 1 182 ? -50.272 12.055 67.844 1.00 41.59 182 VAL A C 1
ATOM 1439 O O . VAL A 1 182 ? -51.461 12.382 67.903 1.00 41.59 182 VAL A O 1
ATOM 1442 N N . PRO A 1 183 ? -49.750 11.219 68.779 1.00 52.44 183 PRO A N 1
ATOM 1443 C CA . PRO A 1 183 ? -48.783 11.653 69.809 1.00 52.44 183 PRO A CA 1
ATOM 1444 C C . PRO A 1 183 ? -47.709 10.578 70.161 1.00 52.44 183 PRO A C 1
ATOM 1446 O O . PRO A 1 183 ? -47.937 9.383 70.055 1.00 52.44 183 PRO A O 1
ATOM 1449 N N . HIS A 1 184 ? -46.463 10.991 70.422 1.00 52.09 184 HIS A N 1
ATOM 1450 C CA . HIS A 1 184 ? -45.864 11.044 71.770 1.00 52.09 184 HIS A CA 1
ATOM 1451 C C . HIS A 1 184 ? -45.389 9.685 72.319 1.00 52.09 184 HIS A C 1
ATOM 1453 O O . HIS A 1 184 ? -46.204 8.799 72.541 1.00 52.09 184 HIS A O 1
ATOM 1459 N N . LEU A 1 185 ? -44.078 9.584 72.583 1.00 38.81 185 LEU A N 1
ATOM 1460 C CA . LEU A 1 185 ? -43.421 9.018 73.781 1.00 38.81 185 LEU A CA 1
ATOM 1461 C C . LEU A 1 185 ? -41.967 8.626 73.435 1.00 38.81 185 LEU A C 1
ATOM 1463 O O . LEU A 1 185 ? -41.711 7.564 72.880 1.00 38.81 185 LEU A O 1
ATOM 1467 N N . SER A 1 186 ? -41.019 9.497 73.787 1.00 44.41 186 SER A N 1
ATOM 1468 C CA . SER A 1 186 ? -39.715 9.071 74.340 1.00 44.41 186 SER A CA 1
ATOM 1469 C C . SER A 1 186 ? -39.938 8.666 75.821 1.00 44.41 186 SER A C 1
ATOM 1471 O O . SER A 1 186 ? -41.018 9.005 76.323 1.00 44.41 186 SER A O 1
ATOM 1473 N N . PRO A 1 187 ? -38.989 8.064 76.582 1.00 59.59 187 PRO A N 1
ATOM 1474 C CA . PRO A 1 187 ? -37.541 7.906 76.345 1.00 59.59 187 PRO A CA 1
ATOM 1475 C C . PRO A 1 187 ? -36.930 6.547 76.813 1.00 59.59 187 PRO A C 1
ATOM 1477 O O . PRO A 1 187 ? -37.656 5.625 77.171 1.00 59.59 187 PRO A O 1
ATOM 1480 N N . ASP A 1 188 ? -35.587 6.515 76.851 1.00 43.34 188 ASP A N 1
ATOM 1481 C CA . ASP A 1 188 ? -34.654 5.587 77.537 1.00 43.34 188 ASP A CA 1
ATOM 1482 C C . ASP A 1 188 ? -34.410 4.221 76.850 1.00 43.34 188 ASP A C 1
ATOM 1484 O O . ASP A 1 188 ? -35.349 3.544 76.450 1.00 43.34 188 ASP A O 1
ATOM 1488 N N . GLN A 1 189 ? -33.180 3.734 76.625 1.00 41.22 189 GLN A N 1
ATOM 1489 C CA . GLN A 1 189 ? -31.855 3.961 77.233 1.00 41.22 189 GLN A CA 1
ATOM 1490 C C . GLN A 1 189 ? -30.733 4.024 76.184 1.00 41.22 189 GLN A C 1
ATOM 1492 O O . GLN A 1 189 ? -30.913 3.444 75.089 1.00 41.22 189 GLN A O 1
#

Foldseek 3Di:
DDDDDDPPDPDDDDPPVVVVVVPVVPPPVPPDVVVVVVVVPPDDDDDDDDDVVVVVVVVVVVVVVVLVVLLVVQLVVVVVVCVVVVHDDDPVVSSVSSVVVVVVVVVLVVQQCVQCVVVVHRDGDLVSVLVSCVVPPVVSVVSVVVSVVVVVPPPPPDPPPDDDDDDDDDDDDDDDDDDDDDDDDDDDD

Nearest PDB structures (foldseek):
  7da1-assembly1_B  TM=8.991E-01  e=6.180E-06  Gallus gallus
  7da0-assembly1_B-2  TM=9.431E-01  e=7.972E-06  Gallus gallus
  3b0b-assembly1_A  TM=9.540E-01  e=1.606E-05  Gallus gallus
  4drb-assembly2_E  TM=9.636E-01  e=3.449E-05  Homo sapiens
  7da2-assembly1_C  TM=9.687E-01  e=5.387E-05  Gallus gallus

Organism: NCBI:txid586396

pLDDT: mean 70.0, std 26.42, range [31.77, 98.25]

Sequence (189 aa):
RIRSSVVAVLSPVPAHIEQQRQCSCSRSLGEDWESRSFKIRESAEMEDGNGSDLEREEGDSVGELLRDRFRLSAISIVEAQAKKNEIEISEPITAYISDLAFKFTEQLGKDVELFAQHGGRKCVNMEDVILSTHRNEYLTSLLRPLSNELRAKEPQSERKRKKTSSSKREDANNTSNKGNNVPHLSPDQ

Solvent-accessible surface area (backbone atoms only — not comparable to full-atom values): 12485 Å² total; per-residue (Å²): 144,81,90,78,85,85,79,81,76,86,74,83,81,72,86,70,62,66,65,54,61,71,59,60,70,76,69,80,77,78,83,63,63,67,70,61,55,54,76,78,65,82,82,80,86,87,85,90,83,60,88,74,48,55,64,50,53,50,50,49,52,52,50,50,52,51,50,53,54,49,37,56,53,40,40,54,52,52,51,53,51,25,61,76,68,76,46,90,77,57,66,72,59,47,52,49,52,26,54,51,51,52,57,48,51,56,54,49,52,55,52,30,50,50,45,18,48,74,72,76,37,96,61,76,50,73,68,28,60,46,55,72,34,66,92,37,63,70,59,31,62,54,47,55,58,52,53,53,53,53,64,72,65,52,77,78,76,80,77,77,72,76,84,80,87,80,77,93,82,87,88,88,89,86,86,89,89,80,91,84,84,85,84,92,82,85,83,89,134

InterPro domains:
  IPR009072 Histone-fold [G3DSA:1.10.20.10] (43-163)
  IPR009072 Histone-fold [SSF47113] (83-139)
  IPR029003 CENP-S/Mhf1 [PF15630] (67-139)

Secondary structure (DSSP, 8-state):
----------PPPPTTSHHHHHHHTTTSS-SSHHHHHHTTS---------TTHHHHHHHHHHHHHHHHHHHHHHHHHHHHHHHHHT----HHHHHHHHHHHHHHHHHHHHHHHHHHHHTT-SS--HHHHHHHTTT-HHHHHHHHHHHHHHHHHS-------------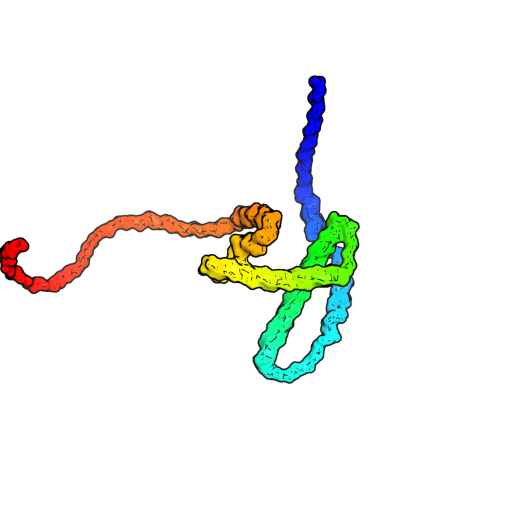----------------------

Mean predicted aligned error: 18.72 Å